Protein AF-A0A538SDV7-F1 (afdb_monomer)

Sequence (245 aa):
MSHDEERDGRAYDHRLMRRLLGCLRPYRGQVAAAVVVVILDALVGLAGPYLTKQAIDHGIRHRDLRFLNQMAAVYVSVLLVGFGLGYLHYQIMQRVGQRVMLDLRLRLFTRLQRLPLEYFDRNPVGRVMTRLTNDVDVLNELFTSGVVAVFGDVFALAGIVIAMAKLNFELLAVAFSVLPLILIVTLTFRSRVRRSFRDVRTRLARLNAFLNENLGGMSTVQLLNREAKSHEEFRRINAGHRDAN

Solvent-accessible surface area (backbone atoms only — not comparable to full-atom values): 13173 Å² total; per-residue (Å²): 134,77,86,72,80,80,70,77,82,65,97,69,57,67,69,59,50,53,53,55,56,52,64,45,56,90,46,45,68,58,53,51,50,32,53,52,33,39,49,53,28,36,56,46,57,56,45,51,64,54,50,52,49,49,34,45,67,52,12,60,70,68,66,35,65,68,57,34,53,52,46,49,54,52,49,53,51,45,52,53,50,30,51,51,30,50,51,50,28,50,54,47,31,52,53,50,23,54,51,46,39,51,54,50,43,50,56,50,50,60,48,58,75,69,51,60,71,70,58,54,78,77,38,57,67,67,61,56,51,47,49,59,46,56,55,42,48,54,50,26,48,40,54,44,64,40,60,54,43,54,53,38,52,53,52,33,51,51,49,50,52,53,52,40,44,73,73,40,50,67,61,41,52,59,60,53,64,51,49,62,57,53,48,52,52,49,57,57,48,50,56,53,51,57,50,46,54,49,50,31,50,53,33,47,50,51,46,52,49,51,49,53,53,48,65,76,38,40,66,60,36,56,77,66,69,34,56,71,59,52,51,52,51,48,51,55,45,49,50,52,31,58,79,52,104

Organism: Eiseniibacteriota bacterium (NCBI:txid2212470)

Nearest PDB structures (foldseek):
  5mkk-assembly1_A  TM=9.240E-01  e=4.689E-11  Thermus thermophilus HB27
  6quz-assembly1_B  TM=6.499E-01  e=7.999E-10  Thermotoga maritima MSB8
  4q4j-assembly1_A  TM=8.971E-01  e=8.335E-08  Thermotoga maritima MSB8
  4q4a-assembly1_A  TM=8.982E-01  e=1.294E-07  Thermotoga maritima MSB8
  7zo8-assembly1_A  TM=8.124E-01  e=3.781E-06  Brucella abortus 2308

Structure (mmCIF, N/CA/C/O backbone):
data_AF-A0A538SDV7-F1
#
_entry.id   AF-A0A538SDV7-F1
#
loop_
_atom_site.group_PDB
_atom_site.id
_atom_site.type_symbol
_atom_site.label_atom_id
_atom_site.label_alt_id
_atom_site.label_comp_id
_atom_site.label_asym_id
_atom_site.label_entity_id
_atom_site.label_seq_id
_atom_site.pdbx_PDB_ins_code
_atom_site.Cartn_x
_atom_site.Cartn_y
_atom_site.Cartn_z
_atom_site.occupancy
_atom_site.B_iso_or_equiv
_atom_site.auth_seq_id
_atom_site.auth_comp_id
_atom_site.auth_asym_id
_atom_site.auth_atom_id
_atom_site.pdbx_PDB_model_num
ATOM 1 N N . MET A 1 1 ? -20.601 3.429 25.716 1.00 37.56 1 MET A N 1
ATOM 2 C CA . MET A 1 1 ? -19.824 4.009 24.597 1.00 37.56 1 MET A CA 1
ATOM 3 C C . MET A 1 1 ? -19.688 5.494 24.866 1.00 37.56 1 MET A C 1
ATOM 5 O O . MET A 1 1 ? -20.698 6.179 24.906 1.00 37.56 1 MET A O 1
ATOM 9 N N . SER A 1 2 ? -18.486 5.961 25.194 1.00 32.91 2 SER A N 1
ATOM 10 C CA . SER A 1 2 ? -18.219 7.373 25.485 1.00 32.91 2 SER A CA 1
ATOM 11 C C . SER A 1 2 ? -18.379 8.216 24.218 1.00 32.91 2 SER A C 1
ATOM 13 O O . SER A 1 2 ? -17.817 7.865 23.184 1.00 32.91 2 SER A O 1
ATOM 15 N N . HIS A 1 3 ? -19.100 9.331 24.333 1.00 34.50 3 HIS A N 1
ATOM 16 C CA . HIS A 1 3 ? -19.399 10.342 23.305 1.00 34.50 3 HIS A CA 1
ATOM 17 C C . HIS A 1 3 ? -18.184 10.991 22.593 1.00 34.50 3 HIS A C 1
ATOM 19 O O . HIS A 1 3 ? -18.363 11.927 21.818 1.00 34.50 3 HIS A O 1
ATOM 25 N N . ASP A 1 4 ? -16.960 10.505 22.808 1.00 37.34 4 ASP A N 1
ATOM 26 C CA . ASP A 1 4 ? -15.736 11.077 22.233 1.00 37.34 4 ASP A CA 1
ATOM 27 C C . ASP A 1 4 ? -15.405 10.564 20.819 1.00 37.34 4 ASP A C 1
ATOM 29 O O . ASP A 1 4 ? -14.655 11.219 20.100 1.00 37.34 4 ASP A O 1
ATOM 33 N N . GLU A 1 5 ? -15.972 9.440 20.365 1.00 44.56 5 GLU A N 1
ATOM 34 C CA . GLU A 1 5 ? -15.654 8.893 19.029 1.00 44.56 5 GLU A CA 1
ATOM 35 C C . GLU A 1 5 ? -16.373 9.610 17.870 1.00 44.56 5 GLU A C 1
ATOM 37 O O . GLU A 1 5 ? -15.972 9.472 16.715 1.00 44.56 5 GLU A O 1
ATOM 42 N N . GLU A 1 6 ? -17.405 10.414 18.144 1.00 40.53 6 GLU A N 1
ATOM 43 C CA . GLU A 1 6 ? -18.188 11.093 17.097 1.00 40.53 6 GLU A CA 1
ATOM 44 C C . GLU A 1 6 ? -17.618 12.457 16.670 1.00 40.53 6 GLU A C 1
ATOM 46 O O . GLU A 1 6 ? -18.103 13.041 15.699 1.00 40.53 6 GLU A O 1
ATOM 51 N N . ARG A 1 7 ? -16.578 12.981 17.342 1.00 37.12 7 ARG A N 1
ATOM 52 C CA . ARG A 1 7 ? -16.110 14.363 17.122 1.00 37.12 7 ARG A CA 1
ATOM 53 C C . ARG A 1 7 ? -14.921 14.568 16.184 1.00 37.12 7 ARG A C 1
ATOM 55 O O . ARG A 1 7 ? -14.725 15.709 15.772 1.00 37.12 7 ARG A O 1
ATOM 62 N N . ASP A 1 8 ? -14.190 13.541 15.753 1.00 42.56 8 ASP A N 1
ATOM 63 C CA . ASP A 1 8 ? -13.009 13.756 14.894 1.00 42.56 8 ASP A CA 1
ATOM 64 C C . ASP A 1 8 ? -13.292 13.530 13.400 1.00 42.56 8 ASP A C 1
ATOM 66 O O . ASP A 1 8 ? -12.829 12.605 12.738 1.00 42.56 8 ASP A O 1
ATOM 70 N N . GLY A 1 9 ? -14.103 14.433 12.846 1.00 44.12 9 GLY A N 1
ATOM 71 C CA . GLY A 1 9 ? -14.431 14.518 11.421 1.00 44.12 9 GLY A CA 1
ATOM 72 C C . GLY A 1 9 ? -13.362 15.185 10.545 1.00 44.12 9 GLY A C 1
ATOM 73 O O . GLY A 1 9 ? -13.681 15.607 9.433 1.00 44.12 9 GLY A O 1
ATOM 74 N N . ARG A 1 10 ? -12.105 15.324 10.992 1.00 44.62 10 ARG A N 1
ATOM 75 C CA . ARG A 1 10 ? -11.018 15.782 10.110 1.00 44.62 10 ARG A CA 1
ATOM 76 C C . ARG A 1 10 ? -10.345 14.579 9.463 1.00 44.62 10 ARG A C 1
ATOM 78 O O . ARG A 1 10 ? -9.545 13.891 10.077 1.00 44.62 10 ARG A O 1
ATOM 85 N N . ALA A 1 11 ? -10.641 14.370 8.181 1.00 54.19 11 ALA A N 1
ATOM 86 C CA . ALA A 1 11 ? -10.122 13.270 7.361 1.00 54.19 11 ALA A CA 1
ATOM 87 C C . ALA A 1 11 ? -8.580 13.217 7.225 1.00 54.19 11 ALA A C 1
ATOM 89 O O . ALA A 1 11 ? -8.065 12.274 6.631 1.00 54.19 11 ALA A O 1
ATOM 90 N N . TYR A 1 12 ? -7.852 14.209 7.748 1.00 64.56 12 TYR A N 1
ATOM 91 C CA . TYR A 1 12 ? -6.395 14.256 7.840 1.00 64.56 12 TYR A CA 1
ATOM 92 C C . TYR A 1 12 ? -5.990 15.418 8.763 1.00 64.56 12 TYR A C 1
ATOM 94 O O . TYR A 1 12 ? -6.261 16.578 8.442 1.00 64.56 12 TYR A O 1
ATOM 102 N N . ASP A 1 13 ? -5.339 15.143 9.896 1.00 81.06 13 ASP A N 1
ATOM 103 C CA . ASP A 1 13 ? -4.700 16.189 10.703 1.00 81.06 13 ASP A CA 1
ATOM 104 C C . ASP A 1 13 ? -3.197 16.227 10.410 1.00 8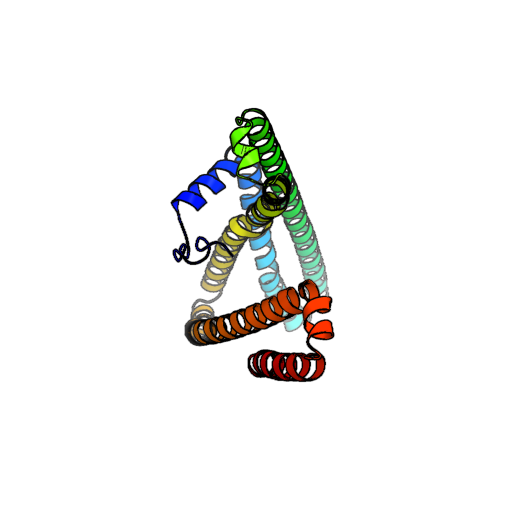1.06 13 ASP A C 1
ATOM 106 O O . ASP A 1 13 ? -2.402 15.410 10.888 1.00 81.06 13 ASP A O 1
ATOM 110 N N . HIS A 1 14 ? -2.794 17.224 9.624 1.00 77.94 14 HIS A N 1
ATOM 111 C CA . HIS A 1 14 ? -1.403 17.425 9.233 1.00 77.94 14 HIS A CA 1
ATOM 112 C C . HIS A 1 14 ? -0.476 17.638 10.450 1.00 77.94 14 HIS A C 1
ATOM 114 O O . HIS A 1 14 ? 0.719 17.332 10.379 1.00 77.94 14 HIS A O 1
ATOM 120 N N . ARG A 1 15 ? -0.985 18.141 11.586 1.00 82.62 15 ARG A N 1
ATOM 121 C CA . ARG A 1 15 ? -0.180 18.320 12.807 1.00 82.62 15 ARG A CA 1
ATOM 122 C C . ARG A 1 15 ? 0.169 16.975 13.435 1.00 82.62 15 ARG A C 1
ATOM 124 O O . ARG A 1 15 ? 1.332 16.757 13.784 1.00 82.62 15 ARG A O 1
ATOM 131 N N . LEU A 1 16 ? -0.809 16.073 13.526 1.00 81.06 16 LEU A N 1
ATOM 132 C CA . LEU A 1 16 ? -0.602 14.700 13.989 1.00 81.06 16 LEU A CA 1
ATOM 133 C C . LEU A 1 16 ? 0.334 13.951 13.040 1.00 81.06 16 LEU A C 1
ATOM 135 O O . LEU A 1 16 ? 1.315 13.372 13.501 1.00 81.06 16 LEU A O 1
ATOM 139 N N . MET A 1 17 ? 0.126 14.070 11.725 1.00 81.94 17 MET A N 1
ATOM 140 C CA . MET A 1 17 ? 1.001 13.437 10.735 1.00 81.94 17 MET A CA 1
ATOM 141 C C . MET A 1 17 ? 2.451 13.925 10.851 1.00 81.94 17 MET A C 1
ATOM 143 O O . MET A 1 17 ? 3.381 13.123 10.880 1.00 81.94 17 MET A O 1
ATOM 147 N N . ARG A 1 18 ? 2.671 15.236 11.021 1.00 83.94 18 ARG A N 1
ATOM 148 C CA . ARG A 1 18 ? 4.017 15.792 11.236 1.00 83.94 18 ARG A CA 1
ATOM 149 C C . ARG A 1 18 ? 4.663 15.260 12.517 1.00 83.94 18 ARG A C 1
ATOM 151 O O . ARG A 1 18 ? 5.870 15.027 12.538 1.00 83.94 18 ARG A O 1
ATOM 158 N N . ARG A 1 19 ? 3.883 15.063 13.584 1.00 82.94 19 ARG A N 1
ATOM 159 C CA . ARG A 1 19 ? 4.376 14.497 14.847 1.00 82.94 19 ARG A CA 1
ATOM 160 C C . ARG A 1 19 ? 4.753 13.022 14.697 1.00 82.94 19 ARG A C 1
ATOM 162 O O . ARG A 1 19 ? 5.806 12.635 15.194 1.00 82.94 19 ARG A O 1
ATOM 169 N N . LEU A 1 20 ? 3.948 12.245 13.971 1.00 82.00 20 LEU A N 1
ATOM 170 C CA . LEU A 1 20 ? 4.220 10.841 13.649 1.00 82.00 20 LEU A CA 1
ATOM 171 C C . LEU A 1 20 ? 5.462 10.694 12.766 1.00 82.00 20 LEU A C 1
ATOM 173 O O . LEU A 1 20 ? 6.360 9.927 13.094 1.00 82.00 20 LEU A O 1
ATOM 177 N N . LEU A 1 21 ? 5.589 11.506 11.715 1.00 82.06 21 LEU A N 1
ATOM 178 C CA . LEU A 1 21 ? 6.808 11.582 10.901 1.00 82.06 21 LEU A CA 1
ATOM 179 C C . LEU A 1 21 ? 8.032 11.997 11.734 1.00 82.06 21 LEU A C 1
ATOM 181 O O . LEU A 1 21 ? 9.151 11.560 11.472 1.00 82.06 21 LEU A O 1
ATOM 185 N N . GLY A 1 22 ? 7.827 12.788 12.790 1.00 83.81 22 GLY A N 1
ATOM 186 C CA . GLY A 1 22 ? 8.855 13.106 13.779 1.00 83.81 22 GLY A CA 1
ATOM 187 C C . GLY A 1 22 ? 9.424 11.878 14.501 1.00 83.81 22 GLY A C 1
ATOM 188 O O . GLY A 1 22 ? 10.604 11.889 14.850 1.00 83.81 22 GLY A O 1
ATOM 189 N N . CYS A 1 23 ? 8.647 10.803 14.672 1.00 83.12 23 CYS A N 1
ATOM 190 C CA . CYS A 1 23 ? 9.121 9.544 15.257 1.00 83.12 23 CYS A CA 1
ATOM 191 C C . CYS A 1 23 ? 10.114 8.803 14.351 1.00 83.12 23 CYS A C 1
ATOM 193 O O . CYS A 1 23 ? 10.958 8.072 14.861 1.00 83.12 23 CYS A O 1
ATOM 195 N N . LEU A 1 24 ? 10.078 9.042 13.036 1.00 85.69 24 LEU A N 1
ATOM 196 C CA . LEU A 1 24 ? 11.040 8.486 12.078 1.00 85.69 24 LEU A CA 1
ATOM 197 C C . LEU A 1 24 ? 12.360 9.266 12.027 1.00 85.69 24 LEU A C 1
ATOM 199 O O . LEU A 1 24 ? 13.344 8.773 11.478 1.00 85.69 24 LEU A O 1
ATOM 203 N N . ARG A 1 25 ? 12.422 10.468 12.614 1.00 87.94 25 ARG A N 1
ATOM 204 C CA . ARG A 1 25 ? 13.608 11.341 12.576 1.00 87.94 25 ARG A CA 1
ATOM 205 C C . ARG A 1 25 ? 14.913 10.657 13.030 1.00 87.94 25 ARG A C 1
ATOM 207 O O . ARG A 1 25 ? 15.923 10.889 12.361 1.00 87.94 25 ARG A O 1
ATOM 214 N N . PRO A 1 26 ? 14.941 9.817 14.088 1.00 90.50 26 PRO A N 1
ATOM 215 C CA . PRO A 1 26 ? 16.145 9.076 14.478 1.00 90.50 26 PRO A CA 1
ATOM 216 C C . PRO A 1 26 ? 16.622 8.083 13.406 1.00 90.50 26 PRO A C 1
ATOM 218 O O . PRO A 1 26 ? 17.816 7.826 13.294 1.00 90.50 26 PRO A O 1
ATOM 221 N N . TYR A 1 27 ? 15.708 7.578 12.572 1.00 90.94 27 TYR A N 1
ATOM 222 C CA . TYR A 1 27 ? 15.963 6.564 11.543 1.00 90.94 27 TYR A CA 1
ATOM 223 C C . TYR A 1 27 ? 16.013 7.141 10.121 1.00 90.94 27 TYR A C 1
ATOM 225 O O . TYR A 1 27 ? 15.974 6.391 9.147 1.00 90.94 27 TYR A O 1
ATOM 233 N N . ARG A 1 28 ? 16.152 8.467 9.976 1.00 89.81 28 ARG A N 1
ATOM 234 C CA . ARG A 1 28 ? 16.141 9.174 8.680 1.00 89.81 28 ARG A CA 1
ATOM 235 C C . ARG A 1 28 ? 17.089 8.591 7.628 1.00 89.81 28 ARG A C 1
ATOM 237 O O . ARG A 1 28 ? 16.746 8.593 6.456 1.00 89.81 28 ARG A O 1
ATOM 244 N N . GLY A 1 29 ? 18.253 8.073 8.033 1.00 92.81 29 GLY A N 1
ATOM 245 C CA . GLY A 1 29 ? 19.208 7.453 7.107 1.00 92.81 29 GLY A CA 1
ATOM 246 C C . GLY A 1 29 ? 18.699 6.131 6.529 1.00 92.81 29 GLY A C 1
ATOM 247 O O . GLY A 1 29 ? 18.834 5.888 5.337 1.00 92.81 29 GLY A O 1
ATOM 248 N N . GLN A 1 30 ? 18.048 5.307 7.354 1.00 92.06 30 GLN A N 1
ATOM 249 C CA . GLN A 1 30 ? 17.452 4.044 6.915 1.00 92.06 30 GLN A CA 1
ATOM 250 C C . GLN A 1 30 ? 16.214 4.288 6.053 1.00 92.06 30 GLN A C 1
ATOM 252 O O . GLN A 1 30 ? 16.046 3.634 5.032 1.00 92.06 30 GLN A O 1
ATOM 257 N N . VAL A 1 31 ? 15.394 5.277 6.416 1.00 89.44 31 VAL A N 1
ATOM 258 C CA . VAL A 1 31 ? 14.245 5.697 5.602 1.00 89.44 31 VAL A CA 1
ATOM 259 C C . VAL A 1 31 ? 14.709 6.246 4.250 1.00 89.44 31 VAL A C 1
ATOM 261 O O . VAL A 1 31 ? 14.172 5.851 3.223 1.00 89.44 31 VAL A O 1
ATOM 264 N N . ALA A 1 32 ? 15.742 7.093 4.218 1.00 89.75 32 ALA A N 1
ATOM 265 C CA . ALA A 1 32 ? 16.310 7.587 2.964 1.00 89.75 32 ALA A CA 1
ATOM 266 C C . ALA A 1 32 ? 16.859 6.444 2.095 1.00 89.75 32 ALA A C 1
ATOM 268 O O . ALA A 1 32 ? 16.587 6.409 0.899 1.00 89.75 32 ALA A O 1
ATOM 269 N N . ALA A 1 33 ? 17.560 5.473 2.693 1.00 92.62 33 ALA A N 1
ATOM 270 C CA . ALA A 1 33 ? 18.008 4.278 1.983 1.00 92.62 33 ALA A CA 1
ATOM 271 C C . ALA A 1 33 ? 16.825 3.473 1.417 1.00 92.62 33 ALA A C 1
ATOM 273 O O . ALA A 1 33 ? 16.858 3.099 0.251 1.00 92.62 33 ALA A O 1
ATOM 274 N N . ALA A 1 34 ? 15.755 3.263 2.192 1.00 90.38 34 ALA A N 1
ATOM 275 C CA . ALA A 1 34 ? 14.553 2.572 1.721 1.00 90.38 34 ALA A CA 1
ATOM 276 C C . ALA A 1 34 ? 13.883 3.291 0.539 1.00 90.38 34 ALA A C 1
ATOM 278 O O . ALA A 1 34 ? 13.443 2.624 -0.397 1.00 90.38 34 ALA A O 1
ATOM 279 N N . VAL A 1 35 ? 13.842 4.630 0.562 1.00 87.56 35 VAL A N 1
ATOM 280 C CA . VAL A 1 35 ? 13.322 5.459 -0.538 1.00 87.56 35 VAL A CA 1
ATOM 281 C C . VAL A 1 35 ? 14.186 5.320 -1.794 1.00 87.56 35 VAL A C 1
ATOM 283 O O . VAL A 1 35 ? 13.661 5.172 -2.891 1.00 87.56 35 VAL A O 1
ATOM 286 N N . VAL A 1 36 ? 15.512 5.317 -1.661 1.00 90.81 36 VAL A N 1
ATOM 287 C CA . VAL A 1 36 ? 16.398 5.089 -2.813 1.00 90.81 36 VAL A CA 1
ATOM 288 C C . VAL A 1 36 ? 16.195 3.685 -3.382 1.00 90.81 36 VAL A C 1
ATOM 290 O O . VAL A 1 36 ? 16.058 3.537 -4.593 1.00 90.81 36 VAL A O 1
ATOM 293 N N . VAL A 1 37 ? 16.119 2.663 -2.524 1.00 92.88 37 VAL A N 1
ATOM 294 C CA . VAL A 1 37 ? 15.914 1.274 -2.958 1.00 92.88 37 VAL A CA 1
ATOM 295 C C . VAL A 1 37 ? 14.575 1.108 -3.679 1.00 92.88 37 VAL A C 1
ATOM 297 O O . VAL A 1 37 ? 14.562 0.477 -4.727 1.00 92.88 37 VAL A O 1
ATOM 300 N N . VAL A 1 38 ? 13.476 1.701 -3.192 1.00 89.19 38 VAL A N 1
ATOM 301 C CA . VAL A 1 38 ? 12.169 1.580 -3.872 1.00 89.19 38 VAL A CA 1
ATOM 302 C C . VAL A 1 38 ? 12.137 2.322 -5.209 1.00 89.19 38 VAL A C 1
ATOM 304 O O . VAL A 1 38 ? 11.517 1.853 -6.155 1.00 89.19 38 VAL A O 1
ATOM 307 N N . ILE A 1 39 ? 12.844 3.451 -5.331 1.00 87.88 39 ILE A N 1
ATOM 308 C CA . ILE A 1 39 ? 12.981 4.148 -6.617 1.00 87.88 39 ILE A CA 1
ATOM 309 C C . ILE A 1 39 ? 13.767 3.281 -7.606 1.00 87.88 39 ILE A C 1
ATOM 311 O O . ILE A 1 39 ? 13.363 3.153 -8.759 1.00 87.88 39 ILE A O 1
ATOM 315 N N . LEU A 1 40 ? 14.871 2.668 -7.169 1.00 91.81 40 LEU A N 1
ATOM 316 C CA . LEU A 1 40 ? 15.640 1.745 -8.006 1.00 91.81 40 LEU A CA 1
ATOM 317 C C . LEU A 1 40 ? 14.806 0.525 -8.407 1.00 91.81 40 LEU A C 1
ATOM 319 O O . LEU A 1 40 ? 14.825 0.146 -9.573 1.00 91.81 40 LEU A O 1
ATOM 323 N N . ASP A 1 41 ? 14.049 -0.046 -7.473 1.00 91.44 41 ASP A N 1
ATOM 324 C CA . ASP A 1 41 ? 13.148 -1.171 -7.729 1.00 91.44 41 ASP A CA 1
ATOM 325 C C . ASP A 1 41 ? 12.088 -0.810 -8.778 1.00 91.44 41 ASP A C 1
ATOM 327 O O . ASP A 1 41 ? 11.920 -1.517 -9.771 1.00 91.44 41 ASP A O 1
ATOM 331 N N . ALA A 1 42 ? 11.463 0.363 -8.646 1.00 87.88 42 ALA A N 1
ATOM 332 C CA . ALA A 1 42 ? 10.512 0.870 -9.628 1.00 87.88 42 ALA A CA 1
ATOM 333 C C . ALA A 1 42 ? 11.146 1.051 -11.019 1.00 87.88 42 ALA A C 1
ATOM 335 O O . ALA A 1 42 ? 10.543 0.680 -12.026 1.00 87.88 42 ALA A O 1
ATOM 336 N N . LEU A 1 43 ? 12.373 1.582 -11.095 1.00 88.31 43 LEU A N 1
ATOM 337 C CA . LEU A 1 43 ? 13.108 1.719 -12.358 1.00 88.31 43 LEU A CA 1
ATOM 338 C C . LEU A 1 43 ? 13.441 0.358 -12.988 1.00 88.31 43 LEU A C 1
ATOM 340 O O . LEU A 1 43 ? 13.347 0.208 -14.206 1.00 88.31 43 LEU A O 1
ATOM 344 N N . VAL A 1 44 ? 13.791 -0.643 -12.179 1.00 92.44 44 VAL A N 1
ATOM 345 C CA . VAL A 1 44 ? 14.001 -2.025 -12.636 1.00 92.44 44 VAL A CA 1
ATOM 346 C C . VAL A 1 44 ? 12.683 -2.632 -13.128 1.00 92.44 44 VAL A C 1
ATOM 348 O O . VAL A 1 44 ? 12.660 -3.267 -14.182 1.00 92.44 44 VAL A O 1
ATOM 351 N N . GLY A 1 45 ? 11.564 -2.357 -12.453 1.00 89.19 45 GLY A N 1
ATOM 352 C CA . GLY A 1 45 ? 10.224 -2.757 -12.890 1.00 89.19 45 GLY A CA 1
ATOM 353 C C . GLY A 1 45 ? 9.839 -2.202 -14.268 1.00 89.19 45 GLY A C 1
ATOM 354 O O . GLY A 1 45 ? 9.195 -2.895 -15.058 1.00 89.19 45 GLY A O 1
ATOM 355 N N . LEU A 1 46 ? 10.302 -0.994 -14.613 1.00 88.19 46 LEU A N 1
ATOM 356 C CA . LEU A 1 46 ? 10.109 -0.397 -15.944 1.00 88.19 46 LEU A CA 1
ATOM 357 C C . LEU A 1 46 ? 10.902 -1.097 -17.051 1.00 88.19 46 LEU A C 1
ATOM 359 O O . LEU A 1 46 ? 10.496 -1.046 -18.216 1.00 88.19 46 LEU A O 1
ATOM 363 N N . ALA A 1 47 ? 12.014 -1.756 -16.717 1.00 90.62 47 ALA A N 1
ATOM 364 C CA . ALA A 1 47 ? 12.790 -2.500 -17.700 1.00 90.62 47 ALA A CA 1
ATOM 365 C C . ALA A 1 47 ? 11.985 -3.676 -18.268 1.00 90.62 47 ALA A C 1
ATOM 367 O O . ALA A 1 47 ? 12.155 -4.016 -19.434 1.00 90.62 47 ALA A O 1
ATOM 368 N N . GLY A 1 48 ? 11.062 -4.256 -17.492 1.00 89.25 48 GLY A N 1
ATOM 369 C CA . GLY A 1 48 ? 10.279 -5.416 -17.908 1.00 89.25 48 GLY A CA 1
ATOM 370 C C . GLY A 1 48 ? 9.498 -5.199 -19.215 1.00 89.25 48 GLY A C 1
ATOM 371 O O . GLY A 1 48 ? 9.789 -5.872 -20.203 1.00 89.25 48 GLY A O 1
ATOM 372 N N . PRO A 1 49 ? 8.551 -4.242 -19.275 1.00 89.06 49 PRO A N 1
ATOM 373 C CA . PRO A 1 49 ? 7.816 -3.926 -20.502 1.00 89.06 49 PRO A CA 1
ATOM 374 C C . PRO A 1 49 ? 8.718 -3.539 -21.682 1.00 89.06 49 PRO A C 1
ATOM 376 O O . PRO A 1 49 ? 8.432 -3.902 -22.823 1.00 89.06 49 PRO A O 1
ATOM 379 N N . TYR A 1 50 ? 9.822 -2.830 -21.421 1.00 89.88 50 TYR A N 1
ATOM 380 C CA . TYR A 1 50 ? 10.774 -2.432 -22.459 1.00 89.88 50 TYR A CA 1
ATOM 381 C C . TYR A 1 50 ? 11.526 -3.633 -23.057 1.00 89.88 50 TYR A C 1
ATOM 383 O O . TYR A 1 50 ? 11.628 -3.749 -24.278 1.00 89.88 50 TYR A O 1
ATOM 391 N N . LEU A 1 51 ? 11.999 -4.560 -22.219 1.00 92.44 51 LEU A N 1
ATOM 392 C CA . LEU A 1 51 ? 12.643 -5.798 -22.665 1.00 92.44 51 LEU A CA 1
ATOM 393 C C . LEU A 1 51 ? 11.658 -6.688 -23.427 1.00 92.44 51 LEU A C 1
ATOM 395 O O . LEU A 1 51 ? 12.014 -7.236 -24.468 1.00 92.44 51 LEU A O 1
ATOM 399 N N . THR A 1 52 ? 10.403 -6.771 -22.974 1.00 92.25 52 THR A N 1
ATOM 400 C CA . THR A 1 52 ? 9.342 -7.486 -23.697 1.00 92.25 52 THR A CA 1
ATOM 401 C C . THR A 1 52 ? 9.100 -6.878 -25.076 1.00 92.25 52 THR A C 1
ATOM 403 O O . THR A 1 52 ? 9.043 -7.610 -26.063 1.00 92.25 52 THR A O 1
ATOM 406 N N . LYS A 1 53 ? 9.029 -5.543 -25.182 1.00 91.19 53 LYS A N 1
ATOM 407 C CA . LYS A 1 53 ? 8.949 -4.853 -26.477 1.00 91.19 53 LYS A CA 1
ATOM 408 C C . LYS A 1 53 ? 10.121 -5.255 -27.377 1.00 91.19 53 LYS A C 1
ATOM 410 O O . LYS A 1 53 ? 9.910 -5.640 -28.522 1.00 91.19 53 LYS A O 1
ATOM 415 N N . GLN A 1 54 ? 11.349 -5.202 -26.864 1.00 92.56 54 GLN A N 1
ATOM 416 C CA . GLN A 1 54 ? 12.538 -5.521 -27.652 1.00 92.56 54 GLN A CA 1
ATOM 417 C C . GLN A 1 54 ? 12.571 -6.995 -28.092 1.00 92.56 54 GLN A C 1
ATOM 419 O O . GLN A 1 54 ? 12.938 -7.283 -29.233 1.00 92.56 54 GLN A O 1
ATOM 424 N N . ALA A 1 55 ? 12.131 -7.916 -27.229 1.00 93.44 55 ALA A N 1
ATOM 425 C CA . ALA A 1 55 ? 11.977 -9.334 -27.550 1.00 93.44 55 ALA A CA 1
ATOM 426 C C . ALA A 1 55 ? 10.982 -9.562 -28.701 1.00 93.44 55 ALA A C 1
ATOM 428 O O . ALA A 1 55 ? 11.252 -10.369 -29.591 1.00 93.44 55 ALA A O 1
ATOM 429 N N . ILE A 1 56 ? 9.862 -8.832 -28.717 1.00 93.25 56 ILE A N 1
ATOM 430 C CA . ILE A 1 56 ? 8.856 -8.912 -29.786 1.00 93.25 56 ILE A CA 1
ATOM 431 C C . ILE A 1 56 ? 9.400 -8.301 -31.086 1.00 93.25 56 ILE A C 1
ATOM 433 O O . ILE A 1 56 ? 9.423 -8.970 -32.122 1.00 93.25 56 ILE A O 1
ATOM 437 N N . ASP A 1 57 ? 9.873 -7.055 -31.023 1.00 92.19 57 ASP A N 1
ATOM 438 C CA . ASP A 1 57 ? 10.259 -6.264 -32.197 1.00 92.19 57 ASP A CA 1
ATOM 439 C C . ASP A 1 57 ? 11.474 -6.842 -32.930 1.00 92.19 57 ASP A C 1
ATOM 441 O O . ASP A 1 57 ? 11.531 -6.797 -34.160 1.00 92.19 57 ASP A O 1
ATOM 445 N N . HIS A 1 58 ? 12.447 -7.379 -32.190 1.00 90.25 58 HIS A N 1
ATOM 446 C CA . HIS A 1 58 ? 13.697 -7.882 -32.761 1.00 90.25 58 HIS A CA 1
ATOM 447 C C . HIS A 1 58 ? 13.756 -9.410 -32.763 1.00 90.25 58 HIS A C 1
ATOM 449 O O . HIS A 1 58 ? 14.090 -9.983 -33.793 1.00 90.25 58 HIS A O 1
ATOM 455 N N . GLY A 1 59 ? 13.364 -10.082 -31.677 1.00 89.25 59 GLY A N 1
ATOM 456 C CA . GLY A 1 59 ? 13.409 -11.546 -31.592 1.00 89.25 59 GLY A CA 1
ATOM 457 C C . GLY A 1 59 ? 12.313 -12.220 -32.415 1.00 89.25 59 GLY A C 1
ATOM 458 O O . GLY A 1 59 ? 12.598 -12.928 -33.379 1.00 89.25 59 GLY A O 1
ATOM 459 N N . ILE A 1 60 ? 11.045 -11.982 -32.064 1.00 90.38 60 ILE A N 1
ATOM 460 C CA . ILE A 1 60 ? 9.904 -12.673 -32.691 1.00 90.38 60 ILE A CA 1
ATOM 461 C C . ILE A 1 60 ? 9.743 -12.252 -34.153 1.00 90.38 60 ILE A C 1
ATOM 463 O O . ILE A 1 60 ? 9.621 -13.109 -35.030 1.00 90.38 60 ILE A O 1
ATOM 467 N N . ARG A 1 61 ? 9.782 -10.944 -34.438 1.00 91.19 61 ARG A N 1
ATOM 468 C CA . ARG A 1 61 ? 9.578 -10.421 -35.798 1.00 91.19 61 ARG A CA 1
ATOM 469 C C . ARG A 1 61 ? 10.615 -10.934 -36.802 1.00 91.19 61 ARG A C 1
ATOM 471 O O . ARG A 1 61 ? 10.247 -11.231 -37.934 1.00 91.19 61 ARG A O 1
ATOM 478 N N . HIS A 1 62 ? 11.878 -11.069 -36.390 1.00 90.69 62 HIS A N 1
ATOM 479 C CA . HIS A 1 62 ? 12.967 -11.555 -37.251 1.00 90.69 62 HIS A CA 1
ATOM 480 C C . HIS A 1 62 ? 13.231 -13.062 -37.095 1.00 90.69 62 HIS A C 1
ATOM 482 O O . HIS A 1 62 ? 14.124 -13.591 -37.749 1.00 90.69 62 HIS A O 1
ATOM 488 N N . ARG A 1 63 ? 12.442 -13.763 -36.263 1.00 90.25 63 ARG A N 1
ATOM 489 C CA . ARG A 1 63 ? 12.598 -15.191 -35.932 1.00 90.25 63 ARG A CA 1
ATOM 490 C C . ARG A 1 63 ? 13.997 -15.554 -35.401 1.00 90.25 63 ARG A C 1
ATOM 492 O O . ARG A 1 63 ? 14.465 -16.673 -35.603 1.00 90.25 63 ARG A O 1
ATOM 499 N N . ASP A 1 64 ? 14.653 -14.632 -34.696 1.00 93.31 64 ASP A N 1
ATOM 500 C CA . ASP A 1 64 ? 15.974 -14.854 -34.101 1.00 93.31 64 ASP A CA 1
ATOM 501 C C . ASP A 1 64 ? 15.845 -15.448 -32.688 1.00 93.31 64 ASP A C 1
ATOM 503 O O . ASP A 1 64 ? 15.673 -14.746 -31.685 1.00 93.31 64 ASP A O 1
ATOM 507 N N . LEU A 1 65 ? 15.944 -16.778 -32.610 1.00 91.62 65 LEU A N 1
ATOM 508 C CA . LEU A 1 65 ? 15.881 -17.528 -31.351 1.00 91.62 65 LEU A CA 1
ATOM 509 C C . LEU A 1 65 ? 17.073 -17.248 -30.427 1.00 91.62 65 LEU A C 1
ATOM 511 O O . LEU A 1 65 ? 16.942 -17.348 -29.205 1.00 91.62 65 LEU A O 1
ATOM 515 N N . ARG A 1 66 ? 18.239 -16.890 -30.980 1.00 93.31 66 ARG A N 1
ATOM 516 C CA . ARG A 1 66 ? 19.429 -16.597 -30.175 1.00 93.31 66 ARG A CA 1
ATOM 517 C C . ARG A 1 66 ? 19.255 -15.268 -29.455 1.00 93.31 66 ARG A C 1
ATOM 519 O O . ARG A 1 66 ? 19.508 -15.203 -28.251 1.00 93.31 66 ARG A O 1
ATOM 526 N N . PHE A 1 67 ? 18.777 -14.246 -30.163 1.00 92.88 67 PHE A N 1
ATOM 527 C CA . PHE A 1 67 ? 18.426 -12.961 -29.562 1.00 92.88 67 PHE A CA 1
ATOM 528 C C . PHE A 1 67 ? 17.319 -13.117 -28.513 1.00 92.88 67 PHE A C 1
ATOM 530 O O . PHE A 1 67 ? 17.409 -12.547 -27.426 1.00 92.88 67 PHE A O 1
ATOM 537 N N . LEU A 1 68 ? 16.307 -13.946 -28.795 1.00 93.50 68 LEU A N 1
ATOM 538 C CA . LEU A 1 68 ? 15.223 -14.212 -27.852 1.00 93.50 68 LEU A CA 1
ATOM 539 C C . LEU A 1 68 ? 15.727 -14.857 -26.551 1.00 93.50 68 LEU A C 1
ATOM 541 O O . LEU A 1 68 ? 15.365 -14.399 -25.469 1.00 93.50 68 LEU A O 1
ATOM 545 N N . ASN A 1 69 ? 16.614 -15.855 -26.636 1.00 94.12 69 ASN A N 1
ATOM 546 C CA . ASN A 1 69 ? 17.216 -16.484 -25.455 1.00 94.12 69 ASN A CA 1
ATOM 547 C C . ASN A 1 69 ? 18.096 -15.511 -24.654 1.00 94.12 69 ASN A C 1
ATOM 549 O O . ASN A 1 69 ? 18.067 -15.530 -23.424 1.00 94.12 69 ASN A O 1
ATOM 553 N N . GLN A 1 70 ? 18.853 -14.638 -25.328 1.00 94.19 70 GLN A N 1
ATOM 554 C CA . GLN A 1 70 ? 19.626 -13.588 -24.656 1.00 94.19 70 GLN A CA 1
ATOM 555 C C . GLN A 1 70 ? 18.709 -12.611 -23.917 1.00 94.19 70 GLN A C 1
ATOM 557 O O . GLN A 1 70 ? 18.952 -12.301 -22.752 1.00 94.19 70 GLN A O 1
ATOM 562 N N . MET A 1 71 ? 17.624 -12.174 -24.559 1.00 94.31 71 MET A N 1
ATOM 563 C CA . MET A 1 71 ? 16.657 -11.269 -23.945 1.00 94.31 71 MET A CA 1
ATOM 564 C C . MET A 1 71 ? 15.937 -11.925 -22.762 1.00 94.31 71 MET A C 1
ATOM 566 O O . MET A 1 71 ? 15.743 -11.282 -21.734 1.00 94.31 71 MET A O 1
ATOM 570 N N . ALA A 1 72 ? 15.613 -13.218 -22.860 1.00 94.38 72 ALA A N 1
ATOM 571 C CA . ALA A 1 72 ? 15.051 -13.988 -21.754 1.00 94.38 72 ALA A CA 1
ATOM 572 C C . ALA A 1 72 ? 16.019 -14.067 -20.560 1.00 94.38 72 ALA A C 1
ATOM 574 O O . ALA A 1 72 ? 15.607 -13.830 -19.427 1.00 94.38 72 ALA A O 1
ATOM 575 N N . ALA A 1 73 ? 17.311 -14.323 -20.794 1.00 95.75 73 ALA A N 1
ATOM 576 C CA . ALA A 1 73 ? 18.324 -14.325 -19.735 1.00 95.75 73 ALA A CA 1
ATOM 577 C C . ALA A 1 73 ? 18.487 -12.944 -19.070 1.00 95.75 73 ALA A C 1
ATOM 579 O O . ALA A 1 73 ? 18.574 -12.849 -17.841 1.00 95.75 73 ALA A O 1
ATOM 580 N N . VAL A 1 74 ? 18.477 -11.861 -19.857 1.00 96.19 74 VAL A N 1
ATOM 581 C CA . VAL A 1 74 ? 18.492 -10.484 -19.332 1.00 96.19 74 VAL A CA 1
ATOM 582 C C . VAL A 1 74 ? 17.232 -10.206 -18.512 1.00 96.19 74 VAL A C 1
ATOM 584 O O . VAL A 1 74 ? 17.327 -9.663 -17.415 1.00 96.19 74 VAL A O 1
ATOM 587 N N . TYR A 1 75 ? 16.062 -10.628 -18.992 1.00 95.44 75 TYR A N 1
ATOM 588 C CA . TYR A 1 75 ? 14.796 -10.461 -18.284 1.00 95.44 75 TYR A CA 1
ATOM 589 C C . TYR A 1 75 ? 14.787 -11.202 -16.941 1.00 95.44 75 TYR A C 1
ATOM 591 O O . TYR A 1 75 ? 14.445 -10.612 -15.920 1.00 95.44 75 TYR A O 1
ATOM 599 N N . VAL A 1 76 ? 15.253 -12.455 -16.903 1.00 96.75 76 VAL A N 1
ATOM 600 C CA . VAL A 1 76 ? 15.433 -13.206 -15.648 1.00 96.75 76 VAL A CA 1
ATOM 601 C C . VAL A 1 76 ? 16.388 -12.473 -14.704 1.00 96.75 76 VAL A C 1
ATOM 603 O O . VAL A 1 76 ? 16.108 -12.366 -13.513 1.00 96.75 76 VAL A O 1
ATOM 606 N N . SER A 1 77 ? 17.480 -11.909 -15.221 1.00 96.38 77 SER A N 1
ATOM 607 C CA . SER A 1 77 ? 18.425 -11.130 -14.409 1.00 96.38 77 SER A CA 1
ATOM 608 C C . SER A 1 77 ? 17.772 -9.877 -13.815 1.00 96.38 77 SER A C 1
ATOM 610 O O . SER A 1 77 ? 17.957 -9.592 -12.635 1.00 96.38 77 SER A O 1
ATOM 612 N N . VAL A 1 78 ? 16.952 -9.165 -14.595 1.00 96.38 78 VAL A N 1
ATOM 613 C CA . VAL A 1 78 ? 16.152 -8.020 -14.128 1.00 96.38 78 VAL A CA 1
ATOM 614 C C . VAL A 1 78 ? 15.171 -8.439 -13.035 1.00 96.38 78 VAL A C 1
ATOM 616 O O . VAL A 1 78 ? 15.082 -7.755 -12.018 1.00 96.38 78 VAL A O 1
ATOM 619 N N . LEU A 1 79 ? 14.491 -9.580 -13.187 1.00 95.94 79 LEU A N 1
ATOM 620 C CA . LEU A 1 79 ? 13.596 -10.114 -12.155 1.00 95.94 79 LEU A CA 1
ATOM 621 C C . LEU A 1 79 ? 14.343 -10.449 -10.858 1.00 95.94 79 LEU A C 1
ATOM 623 O O . LEU A 1 79 ? 13.850 -10.137 -9.778 1.00 95.94 79 LEU A O 1
ATOM 627 N N . LEU A 1 80 ? 15.534 -11.048 -10.948 1.00 97.69 80 LEU A N 1
ATOM 628 C CA . LEU A 1 80 ? 16.361 -11.353 -9.776 1.00 97.69 80 LEU A CA 1
ATOM 629 C C . LEU A 1 80 ? 16.845 -10.081 -9.069 1.00 97.69 80 LEU A C 1
ATOM 631 O O . LEU A 1 80 ? 16.825 -10.017 -7.839 1.00 97.69 80 LEU A O 1
ATOM 635 N N . VAL A 1 81 ? 17.243 -9.057 -9.830 1.00 97.50 81 VAL A N 1
ATOM 636 C CA . VAL A 1 81 ? 17.623 -7.749 -9.277 1.00 97.50 81 VAL A CA 1
ATOM 637 C C . VAL A 1 81 ? 16.427 -7.082 -8.601 1.00 97.50 81 VAL A C 1
ATOM 639 O O . VAL A 1 81 ? 16.564 -6.635 -7.464 1.00 97.50 81 VAL A O 1
ATOM 642 N N . GLY A 1 82 ? 15.258 -7.067 -9.248 1.00 96.31 82 GLY A N 1
ATOM 643 C CA . GLY A 1 82 ? 14.023 -6.533 -8.666 1.00 96.31 82 GLY A CA 1
ATOM 644 C C . GLY A 1 82 ? 13.639 -7.267 -7.382 1.00 96.31 82 GLY A C 1
ATOM 645 O O . GLY A 1 82 ? 13.423 -6.649 -6.347 1.00 96.31 82 GLY A O 1
ATOM 646 N N . PHE A 1 83 ? 13.689 -8.602 -7.379 1.00 96.81 83 PHE A N 1
ATOM 647 C CA . PHE A 1 83 ? 13.471 -9.388 -6.163 1.00 96.81 83 PHE A CA 1
ATOM 648 C C . PHE A 1 83 ? 14.444 -9.001 -5.038 1.00 96.81 83 PHE A C 1
ATOM 650 O O . PHE A 1 83 ? 14.027 -8.817 -3.895 1.00 96.81 83 PHE A O 1
ATOM 657 N N . GLY A 1 84 ? 15.734 -8.840 -5.350 1.00 98.12 84 GLY A N 1
ATOM 658 C CA . GLY A 1 84 ? 16.745 -8.420 -4.381 1.00 98.12 84 GLY A CA 1
ATOM 659 C C . GLY A 1 84 ? 16.491 -7.021 -3.810 1.00 98.12 84 GLY A C 1
ATOM 660 O O . GLY A 1 84 ? 16.598 -6.827 -2.597 1.00 98.12 84 GLY A O 1
ATOM 661 N N . LEU A 1 85 ? 16.121 -6.059 -4.660 1.00 95.88 85 LEU A N 1
ATOM 662 C CA . LEU A 1 85 ? 15.785 -4.692 -4.251 1.00 95.88 85 LEU A CA 1
ATOM 663 C C . LEU A 1 85 ? 14.505 -4.658 -3.410 1.00 95.88 85 LEU A C 1
ATOM 665 O O . LEU A 1 85 ? 14.517 -4.082 -2.322 1.00 95.88 85 LEU A O 1
ATOM 669 N N . GLY A 1 86 ? 13.443 -5.336 -3.847 1.00 93.69 86 GLY A N 1
ATOM 670 C CA . GLY A 1 86 ? 12.199 -5.474 -3.093 1.00 93.69 86 GLY A CA 1
ATOM 671 C C . GLY A 1 86 ? 12.413 -6.135 -1.728 1.00 93.69 86 GLY A C 1
ATOM 672 O O . GLY A 1 86 ? 11.939 -5.632 -0.706 1.00 93.69 86 GLY A O 1
ATOM 673 N N . TYR A 1 87 ? 13.208 -7.208 -1.669 1.00 96.25 87 TYR A N 1
ATOM 674 C CA . TYR A 1 87 ? 13.575 -7.857 -0.409 1.00 96.25 87 TYR A CA 1
ATOM 675 C C . TYR A 1 87 ? 14.377 -6.923 0.507 1.00 96.25 87 TYR A C 1
ATOM 677 O O . TYR A 1 87 ? 14.093 -6.830 1.704 1.00 96.25 87 TYR A O 1
ATOM 685 N N . LEU A 1 88 ? 15.357 -6.195 -0.038 1.00 96.06 88 LEU A N 1
ATOM 686 C CA . LEU A 1 88 ? 16.147 -5.227 0.721 1.00 96.06 88 LEU A CA 1
ATOM 687 C C . LEU A 1 88 ? 15.269 -4.093 1.266 1.00 96.06 88 LEU A C 1
ATOM 689 O O . LEU A 1 88 ? 15.387 -3.746 2.443 1.00 96.06 88 LEU A O 1
ATOM 693 N N . HIS A 1 89 ? 14.367 -3.550 0.446 1.00 92.94 89 HIS A N 1
ATOM 694 C CA . HIS A 1 89 ? 13.399 -2.537 0.858 1.00 92.94 89 HIS A CA 1
ATOM 695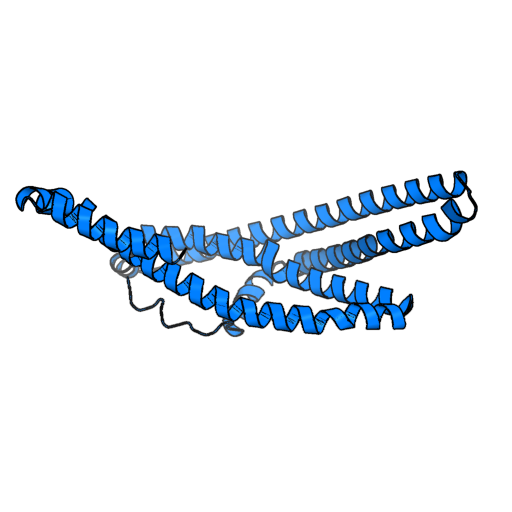 C C . HIS A 1 89 ? 12.533 -3.046 2.015 1.00 92.94 89 HIS A C 1
ATOM 697 O O . HIS A 1 89 ? 12.466 -2.398 3.064 1.00 92.94 89 HIS A O 1
ATOM 703 N N . TYR A 1 90 ? 11.953 -4.242 1.867 1.00 92.62 90 TYR A N 1
ATOM 704 C CA . TYR A 1 90 ? 11.146 -4.884 2.903 1.00 92.62 90 TYR A CA 1
ATOM 705 C C . TYR A 1 90 ? 11.929 -5.043 4.213 1.00 92.62 90 TYR A C 1
ATOM 707 O O . TYR A 1 90 ? 11.457 -4.643 5.276 1.00 92.62 90 TYR A O 1
ATOM 715 N N . GLN A 1 91 ? 13.164 -5.547 4.150 1.00 94.94 91 GLN A N 1
ATOM 716 C CA . GLN A 1 91 ? 14.016 -5.728 5.327 1.00 94.94 91 GLN A CA 1
ATOM 717 C C . GLN A 1 91 ? 14.368 -4.405 6.019 1.00 94.94 91 GLN A C 1
ATOM 719 O O . GLN A 1 91 ? 14.342 -4.330 7.251 1.00 94.94 91 GLN A O 1
ATOM 724 N N . ILE A 1 92 ? 14.693 -3.352 5.261 1.00 93.12 92 ILE A N 1
ATOM 725 C CA . ILE A 1 92 ? 14.974 -2.028 5.833 1.00 93.12 92 ILE A CA 1
ATOM 726 C C . ILE A 1 92 ? 13.725 -1.495 6.536 1.00 93.12 92 ILE A C 1
ATOM 728 O O . ILE A 1 92 ? 13.812 -1.092 7.698 1.00 93.12 92 ILE A O 1
ATOM 732 N N . MET A 1 93 ? 12.569 -1.537 5.871 1.00 91.25 93 MET A N 1
ATOM 733 C CA . MET A 1 93 ? 11.323 -1.012 6.424 1.00 91.25 93 MET A CA 1
ATOM 734 C C . MET A 1 93 ? 10.867 -1.779 7.659 1.00 91.25 93 MET A C 1
ATOM 736 O O . MET A 1 93 ? 10.538 -1.148 8.663 1.00 91.25 93 MET A O 1
ATOM 740 N N . GLN A 1 94 ? 10.949 -3.111 7.656 1.00 92.75 94 GLN A N 1
ATOM 741 C CA . GLN A 1 94 ? 10.635 -3.917 8.835 1.00 92.75 94 GLN A CA 1
ATOM 742 C C . GLN A 1 94 ? 11.554 -3.582 10.013 1.00 92.75 94 GLN A C 1
ATOM 744 O O . GLN A 1 94 ? 11.081 -3.349 11.125 1.00 92.75 94 GLN A O 1
ATOM 749 N N . ARG A 1 95 ? 12.868 -3.456 9.788 1.00 93.19 95 ARG A N 1
ATOM 750 C CA . ARG A 1 95 ? 13.806 -3.057 10.851 1.00 93.19 95 ARG A CA 1
ATOM 751 C C . ARG A 1 95 ? 13.503 -1.663 11.398 1.00 93.19 95 ARG A C 1
ATOM 753 O O . ARG A 1 95 ? 13.546 -1.481 12.614 1.00 93.19 95 ARG A O 1
ATOM 760 N N . VAL A 1 96 ? 13.205 -0.691 10.534 1.00 91.81 96 VAL A N 1
ATOM 761 C CA . VAL A 1 96 ? 12.824 0.669 10.951 1.00 91.81 96 VAL A CA 1
ATOM 762 C C . VAL A 1 96 ? 11.542 0.629 11.776 1.00 91.81 96 VAL A C 1
ATOM 764 O O . VAL A 1 96 ? 11.529 1.148 12.889 1.00 91.81 96 VAL A O 1
ATOM 767 N N . GLY A 1 97 ? 10.495 -0.032 11.280 1.00 91.19 97 GLY A N 1
ATOM 768 C CA . GLY A 1 97 ? 9.215 -0.144 11.973 1.00 91.19 97 GLY A CA 1
ATOM 769 C C . GLY A 1 97 ? 9.357 -0.762 13.359 1.00 91.19 97 GLY A C 1
ATOM 770 O O . GLY A 1 97 ? 8.875 -0.195 14.339 1.00 91.19 97 GLY A O 1
ATOM 771 N N . GLN A 1 98 ? 10.058 -1.895 13.466 1.00 92.44 98 GLN A N 1
ATOM 772 C CA . GLN A 1 98 ? 10.263 -2.583 14.745 1.00 92.44 98 GLN A CA 1
ATOM 773 C C . GLN A 1 98 ? 11.049 -1.723 15.744 1.00 92.44 98 GLN A C 1
ATOM 775 O O . GLN A 1 98 ? 10.707 -1.672 16.925 1.00 92.44 98 GLN A O 1
ATOM 780 N N . ARG A 1 99 ? 12.065 -0.982 15.283 1.00 93.25 99 ARG A N 1
ATOM 781 C CA . ARG A 1 99 ? 12.827 -0.059 16.139 1.00 93.25 99 ARG A CA 1
ATOM 782 C C . ARG A 1 99 ? 11.988 1.128 16.606 1.00 93.25 99 ARG A C 1
ATOM 784 O O . ARG A 1 99 ? 12.017 1.452 17.786 1.00 93.25 99 ARG A O 1
ATOM 791 N N . VAL A 1 100 ? 11.201 1.732 15.714 1.00 91.88 100 VAL A N 1
ATOM 792 C CA . VAL A 1 100 ? 10.271 2.820 16.062 1.00 91.88 100 VAL A CA 1
ATOM 793 C C . VAL A 1 100 ? 9.233 2.344 17.078 1.00 91.88 100 VAL A C 1
ATOM 795 O O . VAL A 1 100 ? 8.944 3.053 18.040 1.00 91.88 100 VAL A O 1
ATOM 798 N N . MET A 1 101 ? 8.700 1.137 16.887 1.00 92.38 101 MET A N 1
ATOM 799 C CA . MET A 1 101 ? 7.741 0.511 17.793 1.00 92.38 101 MET A CA 1
ATOM 800 C C . MET A 1 101 ? 8.350 0.277 19.180 1.00 92.38 101 MET A C 1
ATOM 802 O O . MET A 1 101 ? 7.741 0.643 20.185 1.00 92.38 101 MET A O 1
ATOM 806 N N . LEU A 1 102 ? 9.568 -0.274 19.243 1.00 93.44 102 LEU A N 1
ATOM 807 C CA . LEU A 1 102 ? 10.310 -0.461 20.491 1.00 93.44 102 LEU A CA 1
ATOM 808 C C . LEU A 1 102 ? 10.514 0.872 21.223 1.00 93.44 102 LEU A C 1
ATOM 810 O O . LEU A 1 102 ? 10.182 0.986 22.402 1.00 93.44 102 LEU A O 1
ATOM 814 N N . ASP A 1 103 ? 10.996 1.891 20.513 1.00 93.50 103 ASP A N 1
ATOM 815 C CA . ASP A 1 103 ? 11.198 3.238 21.047 1.00 93.50 103 ASP A CA 1
ATOM 816 C C . ASP A 1 103 ? 9.901 3.827 21.609 1.00 93.50 103 ASP A C 1
ATOM 818 O O . ASP A 1 103 ? 9.891 4.432 22.685 1.00 93.50 103 ASP A O 1
ATOM 822 N N . LEU A 1 104 ? 8.791 3.656 20.887 1.00 92.50 104 LEU A N 1
ATOM 823 C CA . LEU A 1 104 ? 7.495 4.163 21.310 1.00 92.50 104 LEU A CA 1
ATOM 824 C C . LEU A 1 104 ? 7.001 3.439 22.566 1.00 92.50 104 LEU A C 1
ATOM 826 O O . LEU A 1 104 ? 6.599 4.104 23.522 1.00 92.50 104 LEU A O 1
ATOM 830 N N . ARG A 1 105 ? 7.099 2.104 22.606 1.00 93.75 105 ARG A N 1
ATOM 831 C CA . ARG A 1 105 ? 6.722 1.298 23.777 1.00 93.75 105 ARG A CA 1
ATOM 832 C C . ARG A 1 105 ? 7.558 1.664 24.999 1.00 93.75 105 ARG A C 1
ATOM 834 O O . ARG A 1 105 ? 6.985 1.874 26.063 1.00 93.75 105 ARG A O 1
ATOM 841 N N . LEU A 1 106 ? 8.874 1.832 24.852 1.00 94.44 106 LEU A N 1
ATOM 842 C CA . LEU A 1 106 ? 9.751 2.244 25.953 1.00 94.44 106 LEU A CA 1
ATOM 843 C C . LEU A 1 106 ? 9.399 3.645 26.465 1.00 94.44 106 LEU A C 1
ATOM 845 O O . LEU A 1 106 ? 9.236 3.831 27.669 1.00 94.44 106 LEU A O 1
ATOM 849 N N . ARG A 1 107 ? 9.200 4.628 25.575 1.00 92.69 107 ARG A N 1
ATOM 850 C CA . ARG A 1 107 ? 8.816 5.996 25.976 1.00 92.69 107 ARG A CA 1
ATOM 851 C C . ARG A 1 107 ? 7.472 6.034 26.694 1.00 92.69 107 ARG A C 1
ATOM 853 O O . ARG A 1 107 ? 7.328 6.758 27.680 1.00 92.69 107 ARG A O 1
ATOM 860 N N . LEU A 1 108 ? 6.489 5.282 26.200 1.00 92.81 108 LEU A N 1
ATOM 861 C CA . LEU A 1 108 ? 5.178 5.182 26.833 1.00 92.81 108 LEU A CA 1
ATOM 862 C C . LEU A 1 108 ? 5.281 4.477 28.185 1.00 92.81 108 LEU A C 1
ATOM 864 O O . LEU A 1 108 ? 4.773 5.005 29.168 1.00 92.81 108 LEU A O 1
ATOM 868 N N . PHE A 1 109 ? 6.006 3.364 28.269 1.00 93.75 109 PHE A N 1
ATOM 869 C CA . PHE A 1 109 ? 6.215 2.625 29.510 1.00 93.75 109 PHE A CA 1
ATOM 870 C C . PHE A 1 109 ? 6.913 3.470 30.586 1.00 93.75 109 PHE A C 1
ATOM 872 O O . PHE A 1 109 ? 6.405 3.590 31.700 1.00 93.75 109 PHE A O 1
ATOM 879 N N . THR A 1 110 ? 8.011 4.155 30.248 1.00 95.38 110 THR A N 1
ATOM 880 C CA . THR A 1 110 ? 8.691 5.080 31.171 1.00 95.38 110 THR A CA 1
ATOM 881 C C . THR A 1 110 ? 7.772 6.213 31.619 1.00 95.38 110 THR A C 1
ATOM 883 O O . THR A 1 110 ? 7.847 6.657 32.763 1.00 95.38 110 THR A O 1
ATOM 886 N N . ARG A 1 111 ? 6.891 6.701 30.738 1.00 94.00 111 ARG A N 1
ATOM 887 C CA . ARG A 1 111 ? 5.927 7.738 31.108 1.00 94.00 111 ARG A CA 1
ATOM 888 C C . ARG A 1 111 ? 4.839 7.201 32.031 1.00 94.00 111 ARG A C 1
ATOM 890 O O . ARG A 1 111 ? 4.511 7.892 32.985 1.00 94.00 111 ARG A O 1
ATOM 897 N N . LEU A 1 112 ? 4.338 5.990 31.791 1.00 92.94 112 LEU A N 1
ATOM 898 C CA . LEU A 1 112 ? 3.353 5.332 32.652 1.00 92.94 112 LEU A CA 1
ATOM 899 C C . LEU A 1 112 ? 3.885 5.145 34.076 1.00 92.94 112 LEU A C 1
ATOM 901 O O . LEU A 1 112 ? 3.171 5.446 35.023 1.00 92.94 112 LEU A O 1
ATOM 905 N N . GLN A 1 113 ? 5.153 4.759 34.237 1.00 93.19 113 GLN A N 1
ATOM 906 C CA . GLN A 1 113 ? 5.779 4.618 35.560 1.00 93.19 113 GLN A CA 1
ATOM 907 C C . GLN A 1 113 ? 5.904 5.932 36.348 1.00 93.19 113 GLN A C 1
ATOM 909 O O . GLN A 1 113 ? 6.073 5.902 37.562 1.00 93.19 113 GLN A O 1
ATOM 914 N N . ARG A 1 114 ? 5.855 7.085 35.673 1.00 95.31 114 ARG A N 1
ATOM 915 C CA . ARG A 1 114 ? 5.964 8.415 36.297 1.00 95.31 114 ARG A CA 1
ATOM 916 C C . ARG A 1 114 ? 4.609 9.084 36.522 1.00 95.31 114 ARG A C 1
ATOM 918 O O . ARG A 1 114 ? 4.574 10.214 37.002 1.00 95.31 114 ARG A O 1
ATOM 925 N N . LEU A 1 115 ? 3.508 8.446 36.120 1.00 94.50 115 LEU A N 1
ATOM 926 C CA . LEU A 1 115 ? 2.172 8.992 36.333 1.00 94.50 115 LEU A CA 1
ATOM 927 C C . LEU A 1 115 ? 1.726 8.768 37.785 1.00 94.50 115 LEU A C 1
ATOM 929 O O . LEU A 1 115 ? 2.041 7.729 38.364 1.00 94.50 115 LEU A O 1
ATOM 933 N N . PRO A 1 116 ? 0.981 9.722 38.372 1.00 95.06 116 PRO A N 1
ATOM 934 C CA . PRO A 1 116 ? 0.414 9.551 39.703 1.00 95.06 116 PRO A CA 1
ATOM 935 C C . PRO A 1 116 ? -0.603 8.403 39.717 1.00 95.06 116 PRO A C 1
ATOM 937 O O . PRO A 1 116 ? -1.271 8.152 38.713 1.00 95.06 116 PRO A O 1
ATOM 940 N N . LEU A 1 117 ? -0.762 7.755 40.875 1.00 91.62 117 LEU A N 1
ATOM 941 C CA . LEU A 1 117 ? -1.741 6.679 41.096 1.00 91.62 117 LEU A CA 1
ATOM 942 C C . LEU A 1 117 ? -3.165 7.076 40.671 1.00 91.62 117 LEU A C 1
ATOM 944 O O . LEU A 1 117 ? -3.844 6.283 40.027 1.00 91.62 117 LEU A O 1
ATOM 948 N N . GLU A 1 118 ? -3.546 8.341 40.879 1.00 94.31 118 GLU A N 1
ATOM 949 C CA . GLU A 1 118 ? -4.840 8.900 40.459 1.00 94.31 118 GLU A CA 1
ATOM 950 C C . GLU A 1 118 ? -5.139 8.699 38.958 1.00 94.31 118 GLU A C 1
ATOM 952 O O . GLU A 1 118 ? -6.294 8.568 38.543 1.00 94.31 118 GLU A O 1
ATOM 957 N N . TYR A 1 119 ? -4.107 8.644 38.109 1.00 92.38 119 TYR A N 1
ATOM 958 C CA . TYR A 1 119 ? -4.293 8.351 36.690 1.00 92.38 119 TYR A CA 1
ATOM 959 C C . TYR A 1 119 ? -4.884 6.952 36.470 1.00 92.38 119 TYR A C 1
ATOM 961 O O . TYR A 1 119 ? -5.740 6.783 35.597 1.00 92.38 119 TYR A O 1
ATOM 969 N N . PHE A 1 120 ? -4.438 5.969 37.253 1.00 91.81 120 PHE A N 1
ATOM 970 C CA . PHE A 1 120 ? -4.850 4.570 37.152 1.00 91.81 120 PHE A CA 1
ATOM 971 C C . PHE A 1 120 ? -6.211 4.311 37.809 1.00 91.81 120 PHE A C 1
ATOM 973 O O . PHE A 1 120 ? -6.931 3.428 37.352 1.00 91.81 120 PHE A O 1
ATOM 980 N N . ASP A 1 121 ? -6.623 5.145 38.766 1.00 92.38 121 ASP A N 1
ATOM 981 C CA . ASP A 1 121 ? -7.985 5.114 39.318 1.00 92.38 121 ASP A CA 1
ATOM 982 C C . ASP A 1 121 ? -9.028 5.531 38.268 1.00 92.38 121 ASP A C 1
ATOM 984 O O . ASP A 1 121 ? -10.137 5.000 38.209 1.00 92.38 121 ASP A O 1
ATOM 988 N N . ARG A 1 122 ? -8.659 6.470 37.384 1.00 90.38 122 ARG A N 1
ATOM 989 C CA . ARG A 1 122 ? -9.531 6.986 36.312 1.00 90.38 122 ARG A CA 1
ATOM 990 C C . ARG A 1 122 ? -9.418 6.207 34.997 1.00 90.38 122 ARG A C 1
ATOM 992 O O . ARG A 1 122 ? -10.281 6.342 34.128 1.00 90.38 122 ARG A O 1
ATOM 999 N N . ASN A 1 123 ? -8.358 5.420 34.812 1.00 88.69 123 ASN A N 1
ATOM 1000 C CA . ASN A 1 123 ? -8.078 4.698 33.570 1.00 88.69 123 ASN A CA 1
ATOM 1001 C C . ASN A 1 123 ? -7.779 3.222 33.860 1.00 88.69 123 ASN A C 1
ATOM 1003 O O . ASN A 1 123 ? -6.681 2.913 34.322 1.00 88.69 123 ASN A O 1
ATOM 1007 N N . PRO A 1 124 ? -8.695 2.296 33.511 1.00 89.50 124 PRO A N 1
ATOM 1008 C CA . PRO A 1 124 ? -8.482 0.871 33.734 1.00 89.50 124 PRO A CA 1
ATOM 1009 C C . PRO A 1 124 ? -7.168 0.389 33.114 1.00 89.50 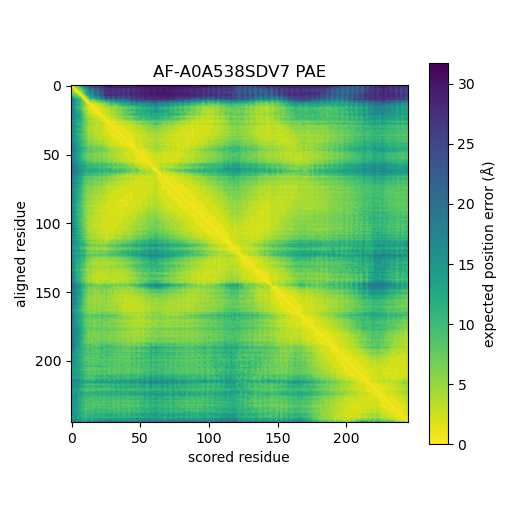124 PRO A C 1
ATOM 1011 O O . PRO A 1 124 ? -6.903 0.656 31.938 1.00 89.50 124 PRO A O 1
ATOM 1014 N N . VAL A 1 125 ? -6.382 -0.378 33.875 1.00 88.12 125 VAL A N 1
ATOM 1015 C CA . VAL A 1 125 ? -5.066 -0.890 33.444 1.00 88.12 125 VAL A CA 1
ATOM 1016 C C . VAL A 1 125 ? -5.161 -1.637 32.109 1.00 88.12 125 VAL A C 1
ATOM 1018 O O . VAL A 1 125 ? -4.313 -1.452 31.240 1.00 88.12 125 VAL A O 1
ATOM 1021 N N . GLY A 1 126 ? -6.242 -2.395 31.889 1.00 88.06 126 GLY A N 1
ATOM 1022 C CA . GLY A 1 126 ? -6.502 -3.070 30.614 1.00 88.06 126 GLY A CA 1
ATOM 1023 C C . GLY A 1 126 ? -6.556 -2.109 29.421 1.00 88.06 126 GLY A C 1
ATOM 1024 O O . GLY A 1 126 ? -5.904 -2.357 28.413 1.00 88.06 126 GLY A O 1
ATOM 1025 N N . ARG A 1 127 ? -7.232 -0.957 29.553 1.00 87.62 127 ARG A N 1
ATOM 1026 C CA . ARG A 1 127 ? -7.298 0.067 28.494 1.00 87.62 127 ARG A CA 1
ATOM 1027 C C . ARG A 1 127 ? -5.914 0.632 28.184 1.00 87.62 127 ARG A C 1
ATOM 1029 O O . ARG A 1 127 ? -5.584 0.837 27.020 1.00 87.62 127 ARG A O 1
ATOM 1036 N N . VAL A 1 128 ? -5.110 0.886 29.215 1.00 89.88 128 VAL A N 1
ATOM 1037 C CA . VAL A 1 128 ? -3.737 1.384 29.056 1.00 89.88 128 VAL A CA 1
ATOM 1038 C C . VAL A 1 128 ? -2.873 0.355 28.322 1.00 89.88 128 VAL A C 1
ATOM 1040 O O . VAL A 1 128 ? -2.167 0.718 27.382 1.00 89.88 128 VAL A O 1
ATOM 1043 N N . MET A 1 129 ? -2.981 -0.925 28.688 1.00 90.06 129 MET A N 1
ATOM 1044 C CA . MET A 1 129 ? -2.256 -2.014 28.029 1.00 90.06 129 MET A CA 1
ATOM 1045 C C . MET A 1 129 ? -2.663 -2.186 26.565 1.00 90.06 129 MET A C 1
ATOM 1047 O O . MET A 1 129 ? -1.790 -2.312 25.708 1.00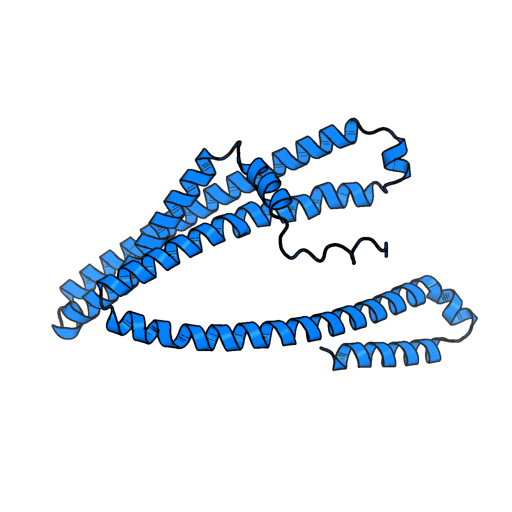 90.06 129 MET A O 1
ATOM 1051 N N . THR A 1 130 ? -3.960 -2.123 26.249 1.00 89.38 130 THR A N 1
ATOM 1052 C CA . THR A 1 130 ? -4.445 -2.193 24.862 1.00 89.38 130 THR A CA 1
ATOM 1053 C C . THR A 1 130 ? -3.901 -1.043 24.016 1.00 89.38 130 THR A C 1
ATOM 1055 O O . THR A 1 130 ? -3.464 -1.274 22.897 1.00 89.38 130 THR A O 1
ATOM 1058 N N . ARG A 1 131 ? -3.838 0.184 24.548 1.00 87.81 131 ARG A N 1
ATOM 1059 C CA . ARG A 1 131 ? -3.243 1.321 23.820 1.00 87.81 131 ARG A CA 1
ATOM 1060 C C . ARG A 1 131 ? -1.728 1.188 23.641 1.00 87.81 131 ARG A C 1
ATOM 1062 O O . ARG A 1 131 ? -1.188 1.590 22.620 1.00 87.81 131 ARG A O 1
ATOM 1069 N N . LEU A 1 132 ? -1.022 0.627 24.623 1.00 89.00 132 LEU A N 1
ATOM 1070 C CA . LEU A 1 132 ? 0.429 0.409 24.544 1.00 89.00 132 LEU A CA 1
ATOM 1071 C C . LEU A 1 132 ? 0.814 -0.678 23.525 1.00 89.00 132 LEU A C 1
ATOM 1073 O O . LEU A 1 132 ? 1.930 -0.668 23.003 1.00 89.00 132 LEU A O 1
ATOM 1077 N N . THR A 1 133 ? -0.093 -1.619 23.274 1.00 89.31 133 THR A N 1
ATOM 1078 C CA . THR A 1 133 ? 0.105 -2.750 22.362 1.00 89.31 133 THR A CA 1
ATOM 1079 C C . THR A 1 133 ? -0.518 -2.447 21.003 1.00 89.31 133 THR A C 1
ATOM 1081 O O . THR A 1 133 ? 0.204 -2.074 20.083 1.00 89.31 133 THR A O 1
ATOM 1084 N N . ASN A 1 134 ? -1.846 -2.483 20.907 1.00 91.38 134 ASN A N 1
ATOM 1085 C CA . ASN A 1 134 ? -2.581 -2.386 19.648 1.00 91.38 134 ASN A CA 1
ATOM 1086 C C . ASN A 1 134 ? -2.395 -1.038 18.939 1.00 91.38 134 ASN A C 1
ATOM 1088 O O . ASN A 1 134 ? -2.083 -1.024 17.752 1.00 91.38 134 ASN A O 1
ATOM 1092 N N . ASP A 1 135 ? -2.546 0.102 19.627 1.00 90.31 135 ASP A N 1
ATOM 1093 C CA . ASP A 1 135 ? -2.419 1.405 18.947 1.00 90.31 135 ASP A CA 1
ATOM 1094 C C . ASP A 1 135 ? -0.982 1.625 18.442 1.00 90.31 135 ASP A C 1
ATOM 1096 O O . ASP A 1 135 ? -0.760 2.232 17.395 1.00 90.31 135 ASP A O 1
ATOM 1100 N N . VAL A 1 136 ? 0.010 1.109 19.174 1.00 89.44 136 VAL A N 1
ATOM 1101 C CA . VAL A 1 136 ? 1.423 1.161 18.777 1.00 89.44 136 VAL A CA 1
ATOM 1102 C C . VAL A 1 136 ? 1.703 0.236 17.587 1.00 89.44 136 VAL A C 1
ATOM 1104 O O . VAL A 1 136 ? 2.495 0.602 16.718 1.00 89.44 136 VAL A O 1
ATOM 1107 N N . ASP A 1 137 ? 1.022 -0.905 17.495 1.00 90.94 137 ASP A N 1
ATOM 1108 C CA . ASP A 1 137 ? 1.112 -1.811 16.344 1.00 90.94 137 ASP A CA 1
ATOM 1109 C C . ASP A 1 137 ? 0.499 -1.188 15.084 1.00 90.94 137 ASP A C 1
ATOM 1111 O O . ASP A 1 137 ? 1.106 -1.235 14.015 1.00 90.94 137 ASP A O 1
ATOM 1115 N N . VAL A 1 138 ? -0.628 -0.481 15.211 1.00 88.88 138 VAL A N 1
ATOM 1116 C CA . VAL A 1 138 ? -1.205 0.294 14.097 1.00 88.88 138 VAL A CA 1
ATOM 1117 C C . VAL A 1 138 ? -0.227 1.368 13.605 1.00 88.88 138 VAL A C 1
ATOM 1119 O O . VAL A 1 138 ? -0.105 1.614 12.404 1.00 88.88 138 VAL A O 1
ATOM 1122 N N . LEU A 1 139 ? 0.521 2.006 14.512 1.00 87.69 139 LEU A N 1
ATOM 1123 C CA . LEU A 1 139 ? 1.570 2.949 14.120 1.00 87.69 139 LEU A CA 1
ATOM 1124 C C . LEU A 1 139 ? 2.745 2.257 13.418 1.00 87.69 139 LEU A C 1
ATOM 1126 O O . LEU A 1 139 ? 3.299 2.832 12.480 1.00 87.69 139 LEU A O 1
ATOM 1130 N N . ASN A 1 140 ? 3.122 1.044 13.833 1.00 88.31 140 ASN A N 1
ATOM 1131 C CA . ASN A 1 140 ? 4.127 0.247 13.131 1.00 88.31 140 ASN A CA 1
ATOM 1132 C C . ASN A 1 140 ? 3.703 -0.008 11.678 1.00 88.31 140 ASN A C 1
ATOM 1134 O O . ASN A 1 140 ? 4.480 0.296 10.774 1.00 88.31 140 ASN A O 1
ATOM 1138 N N . GLU A 1 141 ? 2.471 -0.466 11.460 1.00 88.06 141 GLU A N 1
ATOM 1139 C CA . GLU A 1 141 ? 1.910 -0.716 10.127 1.00 88.06 141 GLU A CA 1
ATOM 1140 C C . GLU A 1 141 ? 1.873 0.560 9.270 1.00 88.06 141 GLU A C 1
ATOM 1142 O O . GLU A 1 141 ? 2.289 0.565 8.108 1.00 88.06 141 GLU A O 1
ATOM 1147 N N . LEU A 1 142 ? 1.470 1.691 9.861 1.00 87.00 142 LEU A N 1
ATOM 1148 C CA . LEU A 1 142 ? 1.471 2.985 9.179 1.00 87.00 142 LEU A CA 1
ATOM 1149 C C . LEU A 1 142 ? 2.874 3.384 8.691 1.00 87.00 142 LEU A C 1
ATOM 1151 O O . LEU A 1 142 ? 3.004 3.958 7.606 1.00 87.00 142 LEU A O 1
ATOM 1155 N N . PHE A 1 143 ? 3.920 3.109 9.474 1.00 83.94 143 PHE A N 1
ATOM 1156 C CA . PHE A 1 143 ? 5.295 3.437 9.099 1.00 83.94 143 PHE A CA 1
ATOM 1157 C C . PHE A 1 143 ? 5.896 2.452 8.097 1.00 83.94 143 PHE A C 1
ATOM 1159 O O . PHE A 1 143 ? 6.634 2.895 7.219 1.00 83.94 143 PHE A O 1
ATOM 1166 N N . THR A 1 144 ? 5.611 1.153 8.221 1.00 85.00 144 THR A N 1
ATOM 1167 C CA . THR A 1 144 ? 6.195 0.101 7.372 1.00 85.00 144 THR A CA 1
ATOM 1168 C C . THR A 1 144 ? 5.508 -0.013 6.017 1.00 85.00 144 THR A C 1
ATOM 1170 O O . THR A 1 144 ? 6.197 -0.090 5.003 1.00 85.00 144 THR A O 1
ATOM 1173 N N . SER A 1 145 ? 4.177 0.025 5.997 1.00 81.69 145 SER A N 1
ATOM 1174 C CA . SER A 1 145 ? 3.358 -0.266 4.814 1.00 81.69 145 SER A CA 1
ATOM 1175 C C . SER A 1 145 ? 2.493 0.906 4.362 1.00 81.69 145 SER A C 1
ATOM 1177 O O . SER A 1 145 ? 2.030 0.913 3.229 1.00 81.69 145 SER A O 1
ATOM 1179 N N . GLY A 1 146 ? 2.270 1.906 5.216 1.00 81.31 146 GLY A N 1
ATOM 1180 C CA . GLY A 1 146 ? 1.492 3.089 4.859 1.00 81.31 146 GLY A CA 1
ATOM 1181 C C . GLY A 1 146 ? 2.331 4.153 4.153 1.00 81.31 146 GLY A C 1
ATOM 1182 O O . GLY A 1 146 ? 2.431 4.209 2.931 1.00 81.31 146 GLY A O 1
ATOM 1183 N N . VAL A 1 147 ? 2.921 5.049 4.942 1.00 77.19 147 VAL A N 1
ATOM 1184 C CA . VAL A 1 147 ? 3.470 6.322 4.452 1.00 77.19 147 VAL A CA 1
ATOM 1185 C C . VAL A 1 147 ? 4.589 6.125 3.431 1.00 77.19 147 VAL A C 1
ATOM 1187 O O . VAL A 1 147 ? 4.587 6.784 2.395 1.00 77.19 147 VAL A O 1
ATOM 1190 N N . VAL A 1 148 ? 5.547 5.234 3.703 1.00 75.81 148 VAL A N 1
ATOM 1191 C CA . VAL A 1 148 ? 6.707 5.040 2.817 1.00 75.81 148 VAL A CA 1
ATOM 1192 C C . VAL A 1 148 ? 6.309 4.374 1.500 1.00 75.81 148 VAL A C 1
ATOM 1194 O O . VAL A 1 148 ? 6.812 4.785 0.455 1.00 75.81 148 VAL A O 1
ATOM 1197 N N . ALA A 1 149 ? 5.372 3.422 1.536 1.00 78.81 149 ALA A N 1
ATOM 1198 C CA . ALA A 1 149 ? 4.849 2.784 0.331 1.00 78.81 149 ALA A CA 1
ATOM 1199 C C . ALA A 1 149 ? 4.185 3.812 -0.594 1.00 78.81 149 ALA A C 1
ATOM 1201 O O . ALA A 1 149 ? 4.517 3.868 -1.771 1.00 78.81 149 ALA A O 1
ATOM 1202 N N . VAL A 1 150 ? 3.366 4.721 -0.046 1.00 85.06 150 VAL A N 1
ATOM 1203 C CA . VAL A 1 150 ? 2.729 5.795 -0.829 1.00 85.06 150 VAL A CA 1
ATOM 1204 C C . VAL A 1 150 ? 3.759 6.674 -1.544 1.00 85.06 150 VAL A C 1
ATOM 1206 O O . VAL A 1 150 ? 3.562 7.030 -2.704 1.00 85.06 150 VAL A O 1
ATOM 1209 N N . PHE A 1 151 ? 4.870 7.030 -0.889 1.00 79.31 151 PHE A N 1
ATOM 1210 C CA . PHE A 1 151 ? 5.942 7.767 -1.568 1.00 79.31 151 PHE A CA 1
ATOM 1211 C C . PHE A 1 151 ? 6.568 6.936 -2.692 1.00 79.31 151 PHE A C 1
ATOM 1213 O O . PHE A 1 151 ? 6.758 7.464 -3.786 1.00 79.31 151 PHE A O 1
ATOM 1220 N N . GLY A 1 152 ? 6.851 5.654 -2.438 1.00 79.31 152 GLY A N 1
ATOM 1221 C CA . GLY A 1 152 ? 7.345 4.717 -3.449 1.00 79.31 152 GLY A CA 1
ATOM 1222 C C . GLY A 1 152 ? 6.432 4.649 -4.674 1.00 79.31 152 GLY A C 1
ATOM 1223 O O . GLY A 1 152 ? 6.905 4.847 -5.790 1.00 79.31 152 GLY A O 1
ATOM 1224 N N . ASP A 1 153 ? 5.126 4.492 -4.461 1.00 86.25 153 ASP A N 1
ATOM 1225 C CA . ASP A 1 153 ? 4.116 4.434 -5.519 1.00 86.25 153 ASP A CA 1
ATOM 1226 C C . ASP A 1 153 ? 4.062 5.725 -6.341 1.00 86.25 153 ASP A C 1
ATOM 1228 O O . ASP A 1 153 ? 3.969 5.679 -7.567 1.00 86.25 153 ASP A O 1
ATOM 1232 N N . VAL A 1 154 ? 4.164 6.894 -5.697 1.00 89.38 154 VAL A N 1
ATOM 1233 C CA . VAL A 1 154 ? 4.197 8.188 -6.398 1.00 89.38 154 VAL A CA 1
ATOM 1234 C C . VAL A 1 154 ? 5.433 8.300 -7.293 1.00 89.38 154 VAL A C 1
ATOM 1236 O O . VAL A 1 154 ? 5.312 8.724 -8.444 1.00 89.38 154 VAL A O 1
ATOM 1239 N N . PHE A 1 155 ? 6.613 7.906 -6.804 1.00 84.00 155 PHE A N 1
ATOM 1240 C CA . PHE A 1 155 ? 7.834 7.913 -7.616 1.00 84.00 155 PHE A CA 1
ATOM 1241 C C . PHE A 1 155 ? 7.778 6.887 -8.750 1.00 84.00 155 PHE A C 1
ATOM 1243 O O . PHE A 1 155 ? 8.169 7.208 -9.873 1.00 84.00 155 PHE A O 1
ATOM 1250 N N . ALA A 1 156 ? 7.260 5.687 -8.485 1.00 84.75 156 ALA A N 1
ATOM 1251 C CA . ALA A 1 156 ? 7.075 4.650 -9.492 1.00 84.75 156 ALA A CA 1
ATOM 1252 C C . ALA A 1 156 ? 6.118 5.117 -10.594 1.00 84.75 156 ALA A C 1
ATOM 1254 O O . ALA A 1 156 ? 6.459 5.056 -11.775 1.00 84.75 156 ALA A O 1
ATOM 1255 N N . LEU A 1 157 ? 4.964 5.673 -10.217 1.00 90.62 157 LEU A N 1
ATOM 1256 C CA . LEU A 1 157 ? 3.988 6.233 -11.147 1.00 90.62 157 LEU A CA 1
ATOM 1257 C C . LEU A 1 157 ? 4.599 7.360 -11.984 1.00 90.62 157 LEU A C 1
ATOM 1259 O O . LEU A 1 157 ? 4.447 7.363 -13.204 1.00 90.62 157 LEU A O 1
ATOM 1263 N N . ALA A 1 158 ? 5.332 8.287 -11.361 1.00 90.88 158 ALA A N 1
ATOM 1264 C CA . ALA A 1 158 ? 6.038 9.341 -12.085 1.00 90.88 158 ALA A CA 1
ATOM 1265 C C . ALA A 1 158 ? 7.048 8.758 -13.089 1.00 90.88 158 ALA A C 1
ATOM 1267 O O . ALA A 1 158 ? 7.093 9.196 -14.239 1.00 90.88 158 ALA A O 1
ATOM 1268 N N . GLY A 1 159 ? 7.809 7.734 -12.691 1.00 87.69 159 GLY A N 1
ATOM 1269 C CA . GLY A 1 159 ? 8.735 7.012 -13.563 1.00 87.69 159 GLY A CA 1
ATOM 1270 C C . GLY A 1 159 ? 8.041 6.367 -14.765 1.00 87.69 159 GLY A C 1
ATOM 1271 O O . GLY A 1 159 ? 8.491 6.559 -15.895 1.00 87.69 159 GLY A O 1
ATOM 1272 N N . ILE A 1 160 ? 6.917 5.676 -14.542 1.00 89.00 160 ILE A N 1
ATOM 1273 C CA . ILE A 1 160 ? 6.082 5.078 -15.599 1.00 89.00 160 ILE A CA 1
ATOM 1274 C C . ILE A 1 160 ? 5.606 6.149 -16.578 1.00 89.00 160 ILE A C 1
ATOM 1276 O O . ILE A 1 160 ? 5.788 5.997 -17.784 1.00 89.00 160 ILE A O 1
ATOM 1280 N N . VAL A 1 161 ? 5.043 7.250 -16.076 1.00 92.06 161 VAL A N 1
ATOM 1281 C CA . VAL A 1 161 ? 4.524 8.338 -16.916 1.00 92.06 161 VAL A CA 1
ATOM 1282 C C . VAL A 1 161 ? 5.635 8.964 -17.754 1.00 92.06 161 VAL A C 1
ATOM 1284 O O . VAL A 1 161 ? 5.457 9.146 -18.957 1.00 92.06 161 VAL A O 1
ATOM 1287 N N . ILE A 1 162 ? 6.801 9.240 -17.161 1.00 91.38 162 ILE A N 1
ATOM 1288 C CA . ILE A 1 162 ? 7.959 9.793 -17.879 1.00 91.38 162 ILE A CA 1
ATOM 1289 C C . ILE A 1 162 ? 8.463 8.807 -18.943 1.00 91.38 162 ILE A C 1
ATOM 1291 O O . ILE A 1 162 ? 8.749 9.216 -20.070 1.00 91.38 162 ILE A O 1
ATOM 1295 N N . ALA A 1 163 ? 8.572 7.518 -18.614 1.00 88.50 163 ALA A N 1
ATOM 1296 C CA . ALA A 1 163 ? 9.026 6.490 -19.548 1.00 88.50 163 ALA A CA 1
ATOM 1297 C C . ALA A 1 163 ? 8.052 6.320 -20.725 1.00 88.50 163 ALA A C 1
ATOM 1299 O O . ALA A 1 163 ? 8.478 6.304 -21.880 1.00 88.50 163 ALA A O 1
ATOM 1300 N N . MET A 1 164 ? 6.747 6.265 -20.450 1.00 89.81 164 MET A N 1
ATOM 1301 C CA . MET A 1 164 ? 5.709 6.190 -21.479 1.00 89.81 164 MET A CA 1
ATOM 1302 C C . MET A 1 164 ? 5.681 7.444 -22.356 1.00 89.81 164 MET A C 1
ATOM 1304 O O . MET A 1 164 ? 5.634 7.315 -23.577 1.00 89.81 164 MET A O 1
ATOM 1308 N N . ALA A 1 165 ? 5.785 8.641 -21.765 1.00 92.44 165 ALA A N 1
ATOM 1309 C CA . ALA A 1 165 ? 5.850 9.900 -22.509 1.00 92.44 165 ALA A CA 1
ATOM 1310 C C . ALA A 1 165 ? 7.031 9.926 -23.491 1.00 92.44 165 ALA A C 1
ATOM 1312 O O . ALA A 1 165 ? 6.874 10.363 -24.629 1.00 92.44 165 ALA A O 1
ATOM 1313 N N . LYS A 1 166 ? 8.203 9.432 -23.060 1.00 91.38 166 LYS A N 1
ATOM 1314 C CA . LYS A 1 166 ? 9.401 9.320 -23.906 1.00 91.38 166 LYS A CA 1
ATOM 1315 C C . LYS A 1 166 ? 9.262 8.270 -25.008 1.00 91.38 166 LYS A C 1
ATOM 1317 O O . LYS A 1 166 ? 9.860 8.439 -26.064 1.00 91.38 166 LYS A O 1
ATOM 1322 N N . LEU A 1 167 ? 8.522 7.188 -24.760 1.00 87.81 167 LEU A N 1
ATOM 1323 C CA . LEU A 1 167 ? 8.288 6.140 -25.754 1.00 87.81 167 LEU A CA 1
ATOM 1324 C C . LEU A 1 167 ? 7.306 6.591 -26.837 1.00 87.81 167 LEU A C 1
ATOM 1326 O O . LEU A 1 167 ? 7.607 6.447 -28.020 1.00 87.81 167 LEU A O 1
ATOM 1330 N N . ASN A 1 168 ? 6.133 7.087 -26.441 1.00 92.12 168 ASN A N 1
ATOM 1331 C CA . ASN A 1 168 ? 5.126 7.627 -27.346 1.00 92.12 168 ASN A CA 1
ATOM 1332 C C . ASN A 1 168 ? 4.090 8.444 -26.552 1.00 92.12 168 ASN A C 1
ATOM 1334 O O . ASN A 1 168 ? 3.300 7.900 -25.777 1.00 92.12 168 ASN A O 1
ATOM 1338 N N . PHE A 1 169 ? 4.075 9.757 -26.781 1.00 94.56 169 PHE A N 1
ATOM 1339 C CA . PHE A 1 169 ? 3.168 10.674 -26.093 1.00 94.56 169 PHE A CA 1
ATOM 1340 C C . PHE A 1 169 ? 1.693 10.498 -26.498 1.00 94.56 169 PHE A C 1
ATOM 1342 O O . PHE A 1 169 ? 0.801 10.688 -25.674 1.00 94.56 169 PHE A O 1
ATOM 1349 N N . GLU A 1 170 ? 1.416 10.100 -27.739 1.00 95.44 170 GLU A N 1
ATOM 1350 C CA . GLU A 1 170 ? 0.053 9.867 -28.228 1.00 95.44 170 GLU A CA 1
ATOM 1351 C C . GLU A 1 170 ? -0.586 8.664 -27.518 1.00 95.44 170 GLU A C 1
ATOM 1353 O O . GLU A 1 170 ? -1.690 8.769 -26.985 1.00 95.44 170 GLU A O 1
ATOM 1358 N N . LEU A 1 171 ? 0.151 7.555 -27.388 1.00 92.00 171 LEU A N 1
ATOM 1359 C CA . LEU A 1 171 ? -0.287 6.379 -26.624 1.00 92.00 171 LEU A CA 1
ATOM 1360 C C . LEU A 1 171 ? -0.484 6.695 -25.135 1.00 92.00 171 LEU A C 1
ATOM 1362 O O . LEU A 1 171 ? -1.426 6.190 -24.522 1.00 92.00 171 LEU A O 1
ATOM 1366 N N . LEU A 1 172 ? 0.365 7.549 -24.551 1.00 94.56 172 LEU A N 1
ATOM 1367 C CA . LEU A 1 172 ? 0.173 8.046 -23.187 1.00 94.56 172 LEU A CA 1
ATOM 1368 C C . LEU A 1 172 ? -1.151 8.813 -23.059 1.00 94.56 172 LEU A C 1
ATOM 1370 O O . LEU A 1 172 ? -1.909 8.551 -22.128 1.00 94.56 172 LEU A O 1
ATOM 1374 N N . ALA A 1 173 ? -1.445 9.734 -23.982 1.00 95.38 173 ALA A N 1
ATOM 1375 C CA . ALA A 1 173 ? -2.681 10.515 -23.964 1.00 95.38 173 ALA A CA 1
ATOM 1376 C C . ALA A 1 173 ? -3.923 9.617 -24.093 1.00 95.38 173 ALA A C 1
ATOM 1378 O O . ALA A 1 173 ? -4.891 9.791 -23.349 1.00 95.38 173 ALA A O 1
ATOM 1379 N N . VAL A 1 174 ? -3.867 8.604 -24.965 1.00 95.50 174 VAL A N 1
ATOM 1380 C CA . VAL A 1 174 ? -4.921 7.586 -25.084 1.00 95.50 174 VAL A CA 1
ATOM 1381 C C . VAL A 1 174 ? -5.096 6.829 -23.766 1.00 95.50 174 VAL A C 1
ATOM 1383 O O . VAL A 1 174 ? -6.220 6.717 -23.281 1.00 95.50 174 VAL A O 1
ATOM 1386 N N . ALA A 1 175 ? -4.015 6.375 -23.126 1.00 92.62 175 ALA A N 1
ATOM 1387 C CA . ALA A 1 175 ? -4.097 5.698 -21.830 1.00 92.62 175 ALA A CA 1
ATOM 1388 C C . ALA A 1 175 ? -4.690 6.606 -20.731 1.00 92.62 175 ALA A C 1
ATOM 1390 O O . ALA A 1 175 ? -5.547 6.180 -19.955 1.00 92.62 175 ALA A O 1
ATOM 1391 N N . PHE A 1 176 ? -4.288 7.879 -20.693 1.00 95.06 176 PHE A N 1
ATOM 1392 C CA . PHE A 1 176 ? -4.779 8.861 -19.722 1.00 95.06 176 PHE A CA 1
ATOM 1393 C C . PHE A 1 176 ? -6.238 9.264 -19.951 1.00 95.06 176 PHE A C 1
ATOM 1395 O O . PHE A 1 176 ? -6.900 9.669 -18.998 1.00 95.06 176 PHE A O 1
ATOM 1402 N N . SER A 1 177 ? -6.777 9.103 -21.162 1.00 95.75 177 SER A N 1
ATOM 1403 C CA . SER A 1 177 ? -8.189 9.390 -21.453 1.00 95.75 177 SER A CA 1
ATOM 1404 C C . SER A 1 177 ? -9.169 8.526 -20.641 1.00 95.75 177 SER A C 1
ATOM 1406 O O . SER A 1 177 ? -10.287 8.955 -20.361 1.00 95.75 177 SER A O 1
ATOM 1408 N N . VAL A 1 178 ? -8.737 7.341 -20.189 1.00 95.81 178 VAL A N 1
ATOM 1409 C CA . VAL A 1 178 ? -9.536 6.431 -19.347 1.00 95.81 178 VAL A CA 1
ATOM 1410 C C . VAL A 1 178 ? -9.556 6.886 -17.878 1.00 95.81 178 VAL A C 1
ATOM 1412 O O . VAL A 1 178 ? -10.486 6.582 -17.127 1.00 95.81 178 VAL A O 1
ATOM 1415 N N . LEU A 1 179 ? -8.557 7.661 -17.451 1.00 94.31 179 LEU A N 1
ATOM 1416 C CA . LEU A 1 179 ? -8.344 8.038 -16.054 1.00 94.31 179 LEU A CA 1
ATOM 1417 C C . LEU A 1 179 ? -9.476 8.917 -15.472 1.00 94.31 179 LEU A C 1
ATOM 1419 O O . LEU A 1 179 ? -9.932 8.614 -14.366 1.00 94.31 179 LEU A O 1
ATOM 1423 N N . PRO A 1 180 ? -10.017 9.931 -16.186 1.00 95.44 180 PRO A N 1
ATOM 1424 C CA . PRO A 1 180 ? -11.199 10.676 -15.746 1.00 95.44 180 PRO A CA 1
ATOM 1425 C C . PRO A 1 180 ? -12.424 9.789 -15.508 1.00 95.44 180 PRO A C 1
ATOM 1427 O O . PRO A 1 180 ? -13.127 9.971 -14.514 1.00 95.44 180 PRO A O 1
ATOM 1430 N N . LEU A 1 181 ? -12.666 8.804 -16.380 1.00 96.31 181 LEU A N 1
ATOM 1431 C CA . LEU A 1 181 ? -13.791 7.879 -16.238 1.00 96.31 181 LEU A CA 1
ATOM 1432 C C . LEU A 1 181 ? -13.646 7.036 -14.965 1.00 96.31 181 LEU A C 1
ATOM 1434 O O . LEU A 1 181 ? -14.577 6.968 -14.161 1.00 96.31 181 LEU A O 1
ATOM 1438 N N . ILE A 1 182 ? -12.458 6.461 -14.740 1.00 96.56 182 ILE A N 1
ATOM 1439 C CA . ILE A 1 182 ? -12.146 5.714 -13.513 1.00 96.56 182 ILE A CA 1
ATOM 1440 C C . ILE A 1 182 ? -12.339 6.605 -12.283 1.00 96.56 182 ILE A C 1
ATOM 1442 O O . ILE A 1 182 ? -12.936 6.167 -11.297 1.00 96.56 182 ILE A O 1
ATOM 1446 N N . LEU A 1 183 ? -11.881 7.860 -12.333 1.00 96.06 183 LEU A N 1
ATOM 1447 C CA . LEU A 1 183 ? -12.011 8.805 -11.227 1.00 96.06 183 LEU A CA 1
ATOM 1448 C C . LEU A 1 183 ? -13.484 9.093 -10.902 1.00 96.06 183 LEU A C 1
ATOM 1450 O O . LEU A 1 183 ? -13.876 9.018 -9.738 1.00 96.06 183 LEU A O 1
ATOM 1454 N N . ILE A 1 184 ? -14.316 9.367 -11.911 1.00 96.38 184 ILE A N 1
ATOM 1455 C CA . ILE A 1 184 ? -15.751 9.642 -11.733 1.00 96.38 184 ILE A CA 1
ATOM 1456 C C . ILE A 1 184 ? -16.462 8.435 -11.120 1.00 96.38 184 ILE 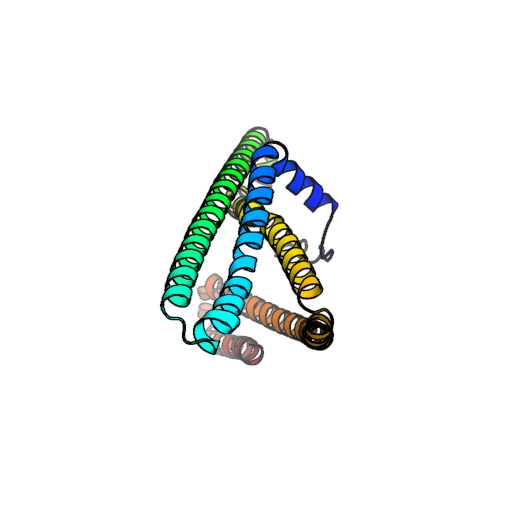A C 1
ATOM 1458 O O . ILE A 1 184 ? -17.201 8.587 -10.140 1.00 96.38 184 ILE A O 1
ATOM 1462 N N . VAL A 1 185 ? -16.224 7.238 -11.664 1.00 96.69 185 VAL A N 1
ATOM 1463 C CA . VAL A 1 185 ? -16.804 5.992 -11.147 1.00 96.69 185 VAL A CA 1
ATOM 1464 C C . VAL A 1 185 ? -16.366 5.779 -9.702 1.00 96.69 185 VAL A C 1
ATOM 1466 O O . VAL A 1 185 ? -17.211 5.590 -8.827 1.00 96.69 185 VAL A O 1
ATOM 1469 N N . THR A 1 186 ? -15.070 5.907 -9.421 1.00 96.56 186 THR A N 1
ATOM 1470 C CA . THR A 1 186 ? -14.502 5.712 -8.082 1.00 96.56 186 THR A CA 1
ATOM 1471 C C . THR A 1 186 ? -15.074 6.700 -7.071 1.00 96.56 186 THR A C 1
ATOM 1473 O O . THR A 1 186 ? -15.508 6.293 -5.994 1.00 96.56 186 THR A O 1
ATOM 1476 N N . LEU A 1 187 ? -15.117 7.997 -7.389 1.00 94.56 187 LEU A N 1
ATOM 1477 C CA . LEU A 1 187 ? -15.622 9.027 -6.475 1.00 94.56 187 LEU A CA 1
ATOM 1478 C C . LEU A 1 187 ? -17.118 8.851 -6.190 1.00 94.56 187 LEU A C 1
ATOM 1480 O O . LEU A 1 187 ? -17.561 8.970 -5.042 1.00 94.56 187 LEU A O 1
ATOM 1484 N N . THR A 1 188 ? -17.885 8.504 -7.220 1.00 94.38 188 THR A N 1
ATOM 1485 C CA . THR A 1 188 ? -19.327 8.269 -7.117 1.00 94.38 188 THR A CA 1
ATOM 1486 C C . THR A 1 188 ? -19.627 7.006 -6.308 1.00 94.38 188 THR A C 1
ATOM 1488 O O . THR A 1 188 ? -20.472 7.017 -5.407 1.00 94.38 188 THR A O 1
ATOM 1491 N N . PHE A 1 189 ? -18.899 5.923 -6.581 1.00 95.31 189 PHE A N 1
ATOM 1492 C CA . PHE A 1 189 ? -19.012 4.656 -5.866 1.00 95.31 189 PHE A CA 1
ATOM 1493 C C . PHE A 1 189 ? -18.585 4.799 -4.401 1.00 95.31 189 PHE A C 1
ATOM 1495 O O . PHE A 1 18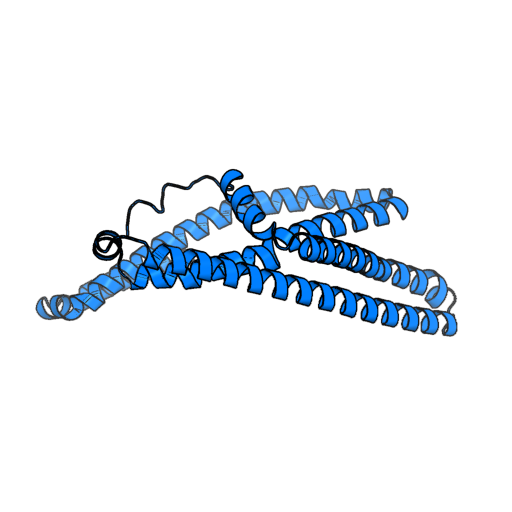9 ? -19.310 4.371 -3.504 1.00 95.31 189 PHE A O 1
ATOM 1502 N N . ARG A 1 190 ? -17.483 5.514 -4.131 1.00 93.88 190 ARG A N 1
ATOM 1503 C CA . ARG A 1 190 ? -16.980 5.797 -2.776 1.00 93.88 190 ARG A CA 1
ATOM 1504 C C . ARG A 1 190 ? -18.042 6.438 -1.885 1.00 93.88 190 ARG A C 1
ATOM 1506 O O . ARG A 1 190 ? -18.163 6.062 -0.720 1.00 93.88 190 ARG A O 1
ATOM 1513 N N . SER A 1 191 ? -18.802 7.401 -2.409 1.00 89.81 191 SER A N 1
ATOM 1514 C CA . SER A 1 191 ? -19.877 8.062 -1.655 1.00 89.81 191 SER A CA 1
ATOM 1515 C C . SER A 1 191 ? -20.998 7.083 -1.284 1.00 89.81 191 SER A C 1
ATOM 1517 O O . SER A 1 191 ? -21.426 7.047 -0.128 1.00 89.81 191 SER A O 1
ATOM 1519 N N . ARG A 1 192 ? -21.425 6.236 -2.232 1.00 91.75 192 ARG A N 1
ATOM 1520 C CA . ARG A 1 192 ? -22.467 5.221 -2.005 1.00 91.75 192 ARG A CA 1
ATOM 1521 C C . ARG A 1 192 ? -22.028 4.153 -1.009 1.00 91.75 192 ARG A C 1
ATOM 1523 O O . ARG A 1 192 ? -22.722 3.935 -0.018 1.00 91.75 192 ARG A O 1
ATOM 1530 N N . VAL A 1 193 ? -20.846 3.569 -1.208 1.00 93.25 193 VAL A N 1
ATOM 1531 C CA . VAL A 1 193 ? -20.281 2.555 -0.304 1.00 93.25 193 VAL A CA 1
ATOM 1532 C C . VAL A 1 193 ? -20.159 3.104 1.112 1.00 93.25 193 VAL A C 1
ATOM 1534 O O . VAL A 1 193 ? -20.572 2.452 2.064 1.00 93.25 193 VAL A O 1
ATOM 1537 N N . ARG A 1 194 ? -19.678 4.342 1.275 1.00 90.69 194 ARG A N 1
ATOM 1538 C CA . ARG A 1 194 ? -19.534 4.964 2.599 1.00 90.69 194 ARG A CA 1
ATOM 1539 C C . ARG A 1 194 ? -20.870 5.148 3.327 1.00 90.69 194 ARG A C 1
ATOM 1541 O O . ARG A 1 194 ? -20.886 5.133 4.556 1.00 90.69 194 ARG A O 1
ATOM 1548 N N . ARG A 1 195 ? -21.975 5.358 2.605 1.00 91.19 195 ARG A N 1
ATOM 1549 C CA . ARG A 1 195 ? -23.320 5.409 3.203 1.00 91.19 195 ARG A CA 1
ATOM 1550 C C . ARG A 1 195 ? -23.785 4.014 3.616 1.00 91.19 195 ARG A C 1
ATOM 1552 O O . ARG A 1 195 ? -24.153 3.849 4.773 1.00 91.19 195 ARG A O 1
ATOM 1559 N N . SER A 1 196 ? -23.673 3.030 2.723 1.00 92.12 196 SER A N 1
ATOM 1560 C CA . SER A 1 196 ? -24.044 1.632 3.000 1.00 92.12 196 SER A CA 1
ATOM 1561 C C . SER A 1 196 ? -23.283 1.071 4.201 1.00 92.12 196 SER A C 1
ATOM 1563 O O . SER A 1 196 ? -23.878 0.568 5.144 1.00 92.12 196 SER A O 1
ATOM 1565 N N . PHE A 1 197 ? -21.963 1.267 4.232 1.00 91.50 197 PHE A N 1
ATOM 1566 C CA . PHE A 1 197 ? -21.106 0.789 5.316 1.00 91.50 197 PHE A CA 1
ATOM 1567 C C . PHE A 1 197 ? -21.473 1.410 6.669 1.00 91.50 197 PHE A C 1
ATOM 1569 O O . PHE A 1 197 ? -21.355 0.770 7.712 1.00 91.50 197 PHE A O 1
ATOM 1576 N N . ARG A 1 198 ? -21.943 2.663 6.667 1.00 92.12 198 ARG A N 1
ATOM 1577 C CA . ARG A 1 198 ? -22.413 3.330 7.883 1.00 92.12 198 ARG A CA 1
ATOM 1578 C C . ARG A 1 198 ? -23.716 2.716 8.383 1.00 92.12 198 ARG A C 1
ATOM 1580 O O . ARG A 1 198 ? -23.814 2.473 9.577 1.00 92.12 198 ARG A O 1
ATOM 1587 N N . ASP A 1 199 ? -24.663 2.430 7.488 1.00 93.62 199 ASP A N 1
ATOM 1588 C CA . ASP A 1 199 ? -25.919 1.759 7.848 1.00 93.62 199 ASP A CA 1
ATOM 1589 C C . ASP A 1 199 ? -25.654 0.350 8.399 1.00 93.62 199 ASP A C 1
ATOM 1591 O O . ASP A 1 199 ? -26.062 0.040 9.518 1.00 93.62 199 ASP A O 1
ATOM 1595 N N . VAL A 1 2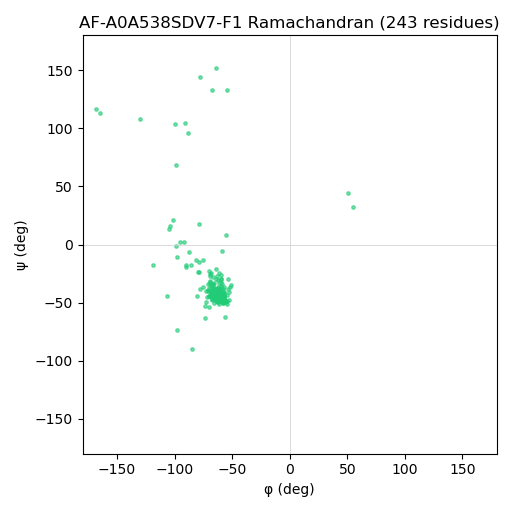00 ? -24.847 -0.458 7.698 1.00 94.38 200 VAL A N 1
ATOM 1596 C CA . VAL A 1 200 ? -24.411 -1.785 8.173 1.00 94.38 200 VAL A CA 1
ATOM 1597 C C . VAL A 1 200 ? -23.795 -1.693 9.569 1.00 94.38 200 VAL A C 1
ATOM 1599 O O . VAL A 1 200 ? -24.186 -2.445 10.464 1.00 94.38 200 VAL A O 1
ATOM 1602 N N . ARG A 1 201 ? -22.885 -0.734 9.795 1.00 91.88 201 ARG A N 1
ATOM 1603 C CA . ARG A 1 201 ? -22.227 -0.536 11.095 1.00 91.88 201 ARG A CA 1
ATOM 1604 C C . ARG A 1 201 ? -23.215 -0.133 12.191 1.00 91.88 201 ARG A C 1
ATOM 1606 O O . ARG A 1 201 ? -23.104 -0.632 13.308 1.00 91.88 201 ARG A O 1
ATOM 1613 N N . THR A 1 202 ? -24.196 0.720 11.892 1.00 94.31 202 THR A N 1
ATOM 1614 C CA . THR A 1 202 ? -25.254 1.094 12.843 1.00 94.31 202 THR A CA 1
ATOM 1615 C C . THR A 1 202 ? -26.148 -0.097 13.193 1.00 94.31 202 THR A C 1
ATOM 1617 O O . THR A 1 202 ? -26.455 -0.300 14.369 1.00 94.31 202 THR A O 1
ATOM 1620 N N . ARG A 1 203 ? -26.547 -0.918 12.213 1.00 93.81 203 ARG A N 1
ATOM 1621 C CA . ARG A 1 203 ? -27.376 -2.112 12.460 1.00 93.81 203 ARG A CA 1
ATOM 1622 C C . ARG A 1 203 ? -26.615 -3.187 13.236 1.00 93.81 203 ARG A C 1
ATOM 1624 O O . ARG A 1 203 ? -27.164 -3.745 14.183 1.00 93.81 203 ARG A O 1
ATOM 1631 N N . LEU A 1 204 ? -25.339 -3.397 12.917 1.00 94.88 204 LEU A N 1
ATOM 1632 C CA . LEU A 1 204 ? -24.457 -4.298 13.660 1.00 94.88 204 LEU A CA 1
ATOM 1633 C C . LEU A 1 204 ? -24.264 -3.838 15.114 1.00 94.88 204 LEU A C 1
ATOM 1635 O O . LEU A 1 204 ? -24.308 -4.654 16.029 1.00 94.88 204 LEU A O 1
ATOM 1639 N N . ALA A 1 205 ? -24.108 -2.531 15.353 1.00 94.00 205 ALA A N 1
ATOM 1640 C CA . ALA A 1 205 ? -24.004 -1.986 16.708 1.00 94.00 205 ALA A CA 1
ATOM 1641 C C . ALA A 1 205 ? -25.276 -2.242 17.535 1.00 94.00 205 ALA A C 1
ATOM 1643 O O . ALA A 1 205 ? -25.173 -2.631 18.696 1.00 94.00 205 ALA A O 1
ATOM 1644 N N . ARG A 1 206 ? -26.468 -2.085 16.938 1.00 95.06 206 ARG A N 1
ATOM 1645 C CA . ARG A 1 206 ? -27.745 -2.418 17.597 1.00 95.06 206 ARG A CA 1
ATOM 1646 C C . ARG A 1 206 ? -27.859 -3.907 17.913 1.00 95.06 206 ARG A C 1
ATOM 1648 O O . ARG A 1 206 ? -28.276 -4.250 19.013 1.00 95.06 206 ARG A O 1
ATOM 1655 N N . LEU A 1 207 ? -27.465 -4.773 16.978 1.00 94.88 207 LEU A N 1
ATOM 1656 C CA . LEU A 1 207 ? -27.440 -6.223 17.185 1.00 94.88 207 LEU A CA 1
ATOM 1657 C C . LEU A 1 207 ? -26.521 -6.601 18.354 1.00 94.88 207 LEU A C 1
ATOM 1659 O O . LEU A 1 207 ? -26.937 -7.321 19.258 1.00 94.88 207 LEU A O 1
ATOM 1663 N N . ASN A 1 208 ? -25.303 -6.058 18.377 1.00 95.50 208 ASN A N 1
ATOM 1664 C CA . ASN A 1 208 ? -24.345 -6.306 19.453 1.00 95.50 208 ASN A CA 1
ATOM 1665 C C . ASN A 1 208 ? -24.827 -5.765 20.803 1.00 95.50 208 ASN A C 1
ATOM 1667 O O . ASN A 1 208 ? -24.650 -6.439 21.812 1.00 95.50 208 ASN A O 1
ATOM 1671 N N . ALA A 1 209 ? -25.452 -4.583 20.836 1.00 95.50 209 ALA A N 1
ATOM 1672 C CA . ALA A 1 209 ? -26.030 -4.029 22.058 1.00 95.50 209 ALA A CA 1
ATOM 1673 C C . ALA A 1 209 ? -27.145 -4.932 22.608 1.00 95.50 209 ALA A C 1
ATOM 1675 O O . ALA A 1 209 ? -27.111 -5.291 23.781 1.00 95.50 209 ALA A O 1
ATOM 1676 N N . PHE A 1 210 ? -28.066 -5.368 21.740 1.00 95.88 210 PHE A N 1
ATOM 1677 C CA . PHE A 1 210 ? -29.144 -6.283 22.109 1.00 95.88 210 PHE A CA 1
ATOM 1678 C C . PHE A 1 210 ? -28.607 -7.599 22.682 1.00 95.88 210 PHE A C 1
ATOM 1680 O O . PHE A 1 210 ? -29.075 -8.057 23.724 1.00 95.88 210 PHE A O 1
ATOM 1687 N N . LEU A 1 211 ? -27.609 -8.199 22.022 1.00 95.38 211 LEU A N 1
ATOM 1688 C CA . LEU A 1 211 ? -26.976 -9.429 22.495 1.00 95.38 211 LEU A CA 1
ATOM 1689 C C . LEU A 1 211 ? -26.274 -9.224 23.837 1.00 95.38 211 LEU A C 1
ATOM 1691 O O . LEU A 1 211 ? -26.416 -10.059 24.721 1.00 95.38 211 LEU A O 1
ATOM 1695 N N . ASN A 1 212 ? -25.541 -8.123 24.010 1.00 96.06 212 ASN A N 1
ATOM 1696 C CA . ASN A 1 212 ? -24.832 -7.838 25.256 1.00 96.06 212 ASN A CA 1
ATOM 1697 C C . ASN A 1 212 ? -25.806 -7.686 26.439 1.00 96.06 212 ASN A C 1
ATOM 1699 O O . ASN A 1 212 ? -25.590 -8.290 27.487 1.00 96.06 212 ASN A O 1
ATOM 1703 N N . GLU A 1 213 ? -26.908 -6.956 26.243 1.00 94.75 213 GLU A N 1
ATOM 1704 C CA . GLU A 1 213 ? -27.944 -6.748 27.259 1.00 94.75 213 GLU A CA 1
ATOM 1705 C C . GLU A 1 213 ? -28.703 -8.042 27.591 1.00 94.75 213 GLU A C 1
ATOM 1707 O O . GLU A 1 213 ? -28.849 -8.385 28.762 1.00 94.75 213 GLU A O 1
ATOM 1712 N N . ASN A 1 214 ? -29.138 -8.806 26.581 1.00 94.62 214 ASN A N 1
ATOM 1713 C CA . ASN A 1 214 ? -29.932 -10.019 26.808 1.00 94.62 214 ASN A CA 1
ATOM 1714 C C . ASN A 1 214 ? -29.090 -11.197 27.309 1.00 94.62 214 ASN A C 1
ATOM 1716 O O . ASN A 1 214 ? -29.568 -11.955 28.144 1.00 94.62 214 A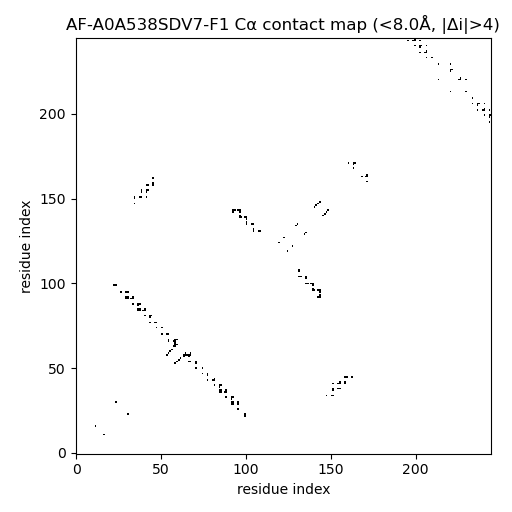SN A O 1
ATOM 1720 N N . LEU A 1 215 ? -27.845 -11.360 26.847 1.00 93.88 215 LEU A N 1
ATOM 1721 C CA . LEU A 1 215 ? -26.962 -12.414 27.359 1.00 93.88 215 LEU A CA 1
ATOM 1722 C C . LEU A 1 215 ? -26.465 -12.083 28.770 1.00 93.88 215 LEU A C 1
ATOM 1724 O O . LEU A 1 215 ? -26.435 -12.966 29.624 1.00 93.88 215 LEU A O 1
ATOM 1728 N N . GLY A 1 216 ? -26.129 -10.817 29.042 1.00 94.06 216 GLY A N 1
ATOM 1729 C CA . GLY A 1 216 ? -25.775 -10.366 30.390 1.00 94.06 216 GLY A CA 1
ATOM 1730 C C . GLY A 1 216 ? -26.953 -10.426 31.370 1.00 94.06 216 GLY A C 1
ATOM 1731 O O . GLY A 1 216 ? -26.764 -10.735 32.544 1.00 94.06 216 GLY A O 1
ATOM 1732 N N . GLY A 1 217 ? -28.172 -10.178 30.882 1.00 94.88 217 GLY A N 1
ATOM 1733 C CA . GLY A 1 217 ? -29.424 -10.197 31.641 1.00 94.88 217 GLY A CA 1
ATOM 1734 C C . GLY A 1 217 ? -30.267 -11.463 31.465 1.00 94.88 217 GLY A C 1
ATOM 1735 O O . GLY A 1 217 ? -31.471 -11.416 31.718 1.00 94.88 217 GLY A O 1
ATOM 1736 N N . MET A 1 218 ? -29.685 -12.588 31.032 1.00 96.56 218 MET A N 1
ATOM 1737 C CA . MET A 1 218 ? -30.458 -13.773 30.623 1.00 96.56 218 MET A CA 1
ATOM 1738 C C . MET A 1 218 ? -31.374 -14.299 31.737 1.00 96.56 218 MET A C 1
ATOM 1740 O O . MET A 1 218 ? -32.523 -14.653 31.484 1.00 96.56 218 MET A O 1
ATOM 1744 N N . SER A 1 219 ? -30.904 -14.263 32.988 1.00 97.00 219 SER A N 1
ATOM 1745 C CA . SER A 1 219 ? -31.714 -14.622 34.159 1.00 97.00 219 SER A CA 1
ATOM 1746 C C . SER A 1 219 ? -32.967 -13.745 34.284 1.00 97.00 219 SER A C 1
ATOM 1748 O O . SER A 1 219 ? -34.057 -14.255 34.510 1.00 97.00 219 SER A O 1
ATOM 1750 N N . THR A 1 220 ? -32.862 -12.433 34.047 1.00 96.62 220 THR A N 1
ATOM 1751 C CA . THR A 1 220 ? -34.015 -11.518 34.057 1.00 96.62 220 THR A CA 1
ATOM 1752 C C . THR A 1 220 ? -34.999 -11.826 32.929 1.00 96.62 220 THR A C 1
ATOM 1754 O O . THR A 1 220 ? -36.208 -11.767 33.145 1.00 96.62 220 THR A O 1
ATOM 1757 N N . VAL A 1 221 ? -34.505 -12.184 31.739 1.00 96.88 221 VAL A N 1
ATOM 1758 C CA . VAL A 1 221 ? -35.360 -12.590 30.610 1.00 96.88 221 VAL A CA 1
ATOM 1759 C C . VAL A 1 221 ? -36.156 -13.852 30.959 1.00 96.88 221 VAL A C 1
ATOM 1761 O O . VAL A 1 221 ? -37.363 -13.872 30.724 1.00 96.88 221 VAL A O 1
ATOM 1764 N N . GLN A 1 222 ? -35.506 -14.851 31.568 1.00 96.75 222 GLN A N 1
ATOM 1765 C CA . GLN A 1 222 ? -36.124 -16.118 31.984 1.00 96.75 222 GLN A CA 1
ATOM 1766 C C . GLN A 1 222 ? -37.096 -15.947 33.158 1.00 96.75 222 GLN A C 1
ATOM 1768 O O . GLN A 1 222 ? -38.213 -16.455 33.123 1.00 96.75 222 GLN A O 1
ATOM 1773 N N . LEU A 1 223 ? -36.718 -15.174 34.182 1.00 97.62 223 LEU A N 1
ATOM 1774 C CA . LEU A 1 223 ? -37.576 -14.879 35.338 1.00 97.62 223 LEU A CA 1
ATOM 1775 C C . LEU A 1 223 ? -38.876 -14.173 34.933 1.00 97.62 223 LEU A C 1
ATOM 1777 O O . LEU A 1 223 ? -39.909 -14.364 35.569 1.00 97.62 223 LEU A O 1
ATOM 1781 N N . LEU A 1 224 ? -38.830 -13.362 33.873 1.00 97.12 224 LEU A N 1
ATOM 1782 C CA . LEU A 1 224 ? -39.997 -12.687 33.307 1.00 97.12 224 LEU A CA 1
ATOM 1783 C C . LEU A 1 224 ? -40.675 -13.487 32.179 1.00 97.12 224 LEU A C 1
ATOM 1785 O O . LEU A 1 224 ? -41.632 -12.980 31.590 1.00 97.12 224 LEU A O 1
ATOM 1789 N N . ASN A 1 225 ? -40.189 -14.696 31.865 1.00 96.69 225 ASN A N 1
ATOM 1790 C CA . ASN A 1 225 ? -40.683 -15.577 30.801 1.00 96.69 225 ASN A CA 1
ATOM 1791 C C . ASN A 1 225 ? -40.821 -14.850 29.440 1.00 96.69 225 ASN A C 1
ATOM 1793 O O . ASN A 1 225 ? -41.862 -14.90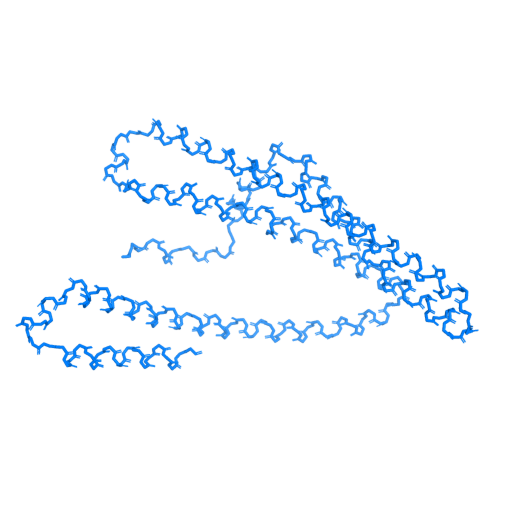3 28.776 1.00 96.69 225 ASN A O 1
ATOM 1797 N N . ARG A 1 226 ? -39.806 -14.049 29.067 1.00 96.38 226 ARG A N 1
ATOM 1798 C CA . ARG A 1 226 ? -39.802 -13.197 27.855 1.00 96.38 226 ARG A CA 1
ATOM 1799 C C . ARG A 1 226 ? -38.934 -13.729 26.718 1.00 96.38 226 ARG A C 1
ATOM 1801 O O . ARG A 1 226 ? -38.694 -12.995 25.760 1.00 96.38 226 ARG A O 1
ATOM 1808 N N . GLU A 1 227 ? -38.485 -14.973 26.770 1.00 96.12 227 GLU A N 1
ATOM 1809 C CA . GLU A 1 227 ? -37.576 -15.577 25.793 1.00 96.12 227 GLU A CA 1
ATOM 1810 C C . GLU A 1 227 ? -38.144 -15.509 24.373 1.00 96.12 227 GLU A C 1
ATOM 1812 O O . GLU A 1 227 ? -37.455 -15.060 23.461 1.00 96.12 227 GLU A O 1
ATOM 1817 N N . ALA A 1 228 ? -39.420 -15.865 24.186 1.00 96.62 228 ALA A N 1
ATOM 1818 C CA . ALA A 1 228 ? -40.074 -15.801 22.878 1.00 96.62 228 ALA A CA 1
ATOM 1819 C C . ALA A 1 228 ? -40.110 -14.367 22.321 1.00 96.62 228 ALA A C 1
ATOM 1821 O O . ALA A 1 228 ? -39.796 -14.138 21.153 1.00 96.62 228 ALA A O 1
ATOM 1822 N N . LYS A 1 229 ? -40.421 -13.387 23.179 1.00 95.00 229 LYS A N 1
ATOM 1823 C CA . LYS A 1 229 ? -40.470 -11.970 22.801 1.00 95.00 229 LYS A CA 1
ATOM 1824 C C . LYS A 1 229 ? -39.080 -11.419 22.468 1.00 95.00 229 LYS A C 1
ATOM 1826 O O . LYS A 1 229 ? -38.927 -10.703 21.483 1.00 95.00 229 LYS A O 1
ATOM 1831 N N . SER A 1 230 ? -38.071 -11.772 23.264 1.00 95.12 230 SER A N 1
ATOM 1832 C CA . SER A 1 230 ? -36.670 -11.414 23.016 1.00 95.12 230 SER A CA 1
ATOM 1833 C C . SER A 1 230 ? -36.168 -12.050 21.714 1.00 95.12 230 SER A C 1
ATOM 1835 O O . SER A 1 230 ? -35.546 -11.383 20.890 1.00 95.12 230 SER A O 1
ATOM 1837 N N . HIS A 1 231 ? -36.529 -13.306 21.445 1.00 95.50 231 HIS A N 1
ATOM 1838 C CA . HIS A 1 231 ? -36.180 -13.979 20.197 1.00 95.50 231 HIS A CA 1
ATOM 1839 C C . HIS A 1 231 ? -36.817 -13.314 18.967 1.00 95.50 231 HIS A C 1
ATOM 1841 O O . HIS A 1 231 ? -36.168 -13.163 17.930 1.00 95.50 231 HIS A O 1
ATOM 1847 N N . GLU A 1 232 ? -38.069 -12.870 19.067 1.00 96.94 232 GLU A N 1
ATOM 1848 C CA . GLU A 1 232 ? -38.730 -12.126 17.993 1.00 96.94 232 GLU A CA 1
ATOM 1849 C C . GLU A 1 232 ? -38.075 -10.755 17.754 1.00 96.94 232 GLU A C 1
ATOM 1851 O O . GLU A 1 232 ? -37.819 -10.366 16.609 1.00 96.94 232 GLU A O 1
ATOM 1856 N N . GLU A 1 233 ? -37.713 -10.046 18.825 1.00 95.19 233 GLU A N 1
ATOM 1857 C CA . GLU A 1 233 ? -36.984 -8.783 18.728 1.00 95.19 233 GLU A CA 1
ATOM 1858 C C . GLU A 1 233 ? -35.590 -8.965 18.110 1.00 95.19 233 GLU A C 1
ATOM 1860 O O . GLU A 1 233 ? -35.218 -8.212 17.202 1.00 95.19 233 GLU A O 1
ATOM 1865 N N . PHE A 1 234 ? -34.867 -10.017 18.504 1.00 96.19 234 PHE A N 1
ATOM 1866 C CA . PHE A 1 234 ? -33.617 -10.428 17.871 1.00 96.19 234 PHE A CA 1
ATOM 1867 C C . PHE A 1 234 ? -33.811 -10.677 16.376 1.00 96.19 234 PHE A C 1
ATOM 1869 O O . PHE A 1 234 ? -33.063 -10.133 15.565 1.00 96.19 234 PHE A O 1
ATOM 1876 N N . ARG A 1 235 ? -34.834 -11.451 15.985 1.00 96.75 235 ARG A N 1
ATOM 1877 C CA . ARG A 1 235 ? -35.130 -11.729 14.571 1.00 96.75 235 ARG A CA 1
ATOM 1878 C C . ARG A 1 235 ? -35.352 -10.449 13.774 1.00 96.75 235 ARG A C 1
ATOM 1880 O O . ARG A 1 235 ? -34.837 -10.346 12.662 1.00 96.75 235 ARG A O 1
ATOM 1887 N N . ARG A 1 236 ? -36.068 -9.470 14.331 1.00 95.75 236 ARG A N 1
ATOM 1888 C CA . ARG A 1 236 ? -36.303 -8.167 13.690 1.00 95.75 236 ARG A CA 1
ATOM 1889 C C . ARG A 1 236 ? -35.004 -7.376 13.510 1.00 95.75 236 ARG A C 1
ATOM 1891 O O . ARG A 1 236 ? -34.756 -6.852 12.425 1.00 95.75 236 ARG A O 1
ATOM 1898 N N . ILE A 1 237 ? -34.166 -7.301 14.545 1.00 94.81 237 ILE A N 1
ATOM 1899 C CA . ILE A 1 237 ? -32.878 -6.588 14.484 1.00 94.81 237 ILE A CA 1
ATOM 1900 C C . ILE A 1 237 ? -31.927 -7.283 13.500 1.00 94.81 237 ILE A C 1
ATOM 1902 O O . ILE A 1 237 ? -31.283 -6.620 12.686 1.00 94.81 237 ILE A O 1
ATOM 1906 N N . ASN A 1 238 ? -31.884 -8.615 13.531 1.00 95.38 238 ASN A N 1
ATOM 1907 C CA . ASN A 1 238 ? -31.053 -9.428 12.654 1.00 95.38 238 ASN A CA 1
ATOM 1908 C C . ASN A 1 238 ? -31.491 -9.332 11.185 1.00 95.38 238 ASN A C 1
ATOM 1910 O O . ASN A 1 238 ? -30.642 -9.178 10.314 1.00 95.38 238 ASN A O 1
ATOM 1914 N N . ALA A 1 239 ? -32.799 -9.347 10.899 1.00 94.94 239 ALA A N 1
ATOM 1915 C CA . ALA A 1 239 ? -33.319 -9.098 9.552 1.00 94.94 239 ALA A CA 1
ATOM 1916 C C . ALA A 1 239 ? -32.910 -7.706 9.054 1.00 94.94 239 ALA A C 1
ATOM 1918 O O . ALA A 1 239 ? -32.410 -7.570 7.942 1.00 94.94 239 ALA A O 1
ATOM 1919 N N . GLY A 1 240 ? -32.997 -6.695 9.926 1.00 90.75 240 GLY A N 1
ATOM 1920 C CA . GLY A 1 240 ? -32.454 -5.372 9.649 1.00 90.75 240 GLY A CA 1
ATOM 1921 C C . GLY A 1 240 ? -30.974 -5.425 9.264 1.00 90.75 240 GLY A C 1
ATOM 1922 O O . GLY A 1 240 ? -30.594 -4.868 8.242 1.00 90.75 240 GLY A O 1
ATOM 1923 N N . HIS A 1 241 ? -30.116 -6.086 10.038 1.00 91.00 241 HIS A N 1
ATOM 1924 C CA . HIS A 1 241 ? -28.699 -6.195 9.678 1.00 91.00 241 HIS A CA 1
ATOM 1925 C C . HIS A 1 241 ? -28.482 -6.930 8.344 1.00 91.00 241 HIS A C 1
ATOM 1927 O O . HIS A 1 241 ? -27.739 -6.427 7.504 1.00 91.00 241 HIS A O 1
ATOM 1933 N N . ARG A 1 242 ? -29.173 -8.056 8.130 1.00 92.50 242 ARG A N 1
ATOM 1934 C CA . ARG A 1 242 ? -29.102 -8.856 6.901 1.00 92.50 242 ARG A CA 1
ATOM 1935 C C . ARG A 1 242 ? -29.463 -8.042 5.661 1.00 92.50 242 ARG A C 1
ATOM 1937 O O . ARG A 1 242 ? -28.750 -8.119 4.679 1.00 92.50 242 ARG A O 1
ATOM 1944 N N . ASP A 1 243 ? -30.537 -7.261 5.709 1.00 91.38 243 ASP A N 1
ATOM 1945 C CA . ASP A 1 243 ? -31.029 -6.533 4.533 1.00 91.38 243 ASP A CA 1
ATOM 1946 C C . ASP A 1 243 ? -30.171 -5.297 4.187 1.00 91.38 243 ASP A C 1
ATOM 1948 O O . ASP A 1 243 ? -30.337 -4.704 3.124 1.00 91.38 243 ASP A O 1
ATOM 1952 N N . ALA A 1 244 ? -29.281 -4.868 5.089 1.00 86.31 244 ALA A N 1
ATOM 1953 C CA . ALA A 1 244 ? -28.320 -3.795 4.819 1.00 86.31 244 ALA A CA 1
ATOM 1954 C C . ALA A 1 244 ? -26.985 -4.284 4.248 1.00 86.31 244 ALA A C 1
ATOM 1956 O O . ALA A 1 244 ? -26.219 -3.457 3.745 1.00 86.31 244 ALA A O 1
ATOM 1957 N N . ASN A 1 245 ? -26.683 -5.571 4.418 1.00 77.31 245 ASN A N 1
ATOM 1958 C CA . ASN A 1 245 ? -25.400 -6.188 4.099 1.00 77.31 245 ASN A CA 1
ATOM 1959 C C . ASN A 1 245 ? -25.456 -6.855 2.722 1.00 77.31 245 ASN A C 1
ATOM 1961 O O . ASN A 1 245 ? -24.484 -6.679 1.958 1.00 77.31 245 ASN A O 1
#

Secondary structure (DSSP, 8-state):
--TTTTS---S--HHHHHHHHHHTGGGHHHHHHHHHHHHHHHHHHHHHHHHHHHIIIIIIHHT-HHHHHHHHHHHHHHHHHHHHHHHHHHHHHHHHHHHHHHHHHHHHHHHHHTS-HHHHHHS-HHHHHHIIIIIHHHHHHIIIIIIHHHHHHHHHHHHHHHHHHHH-HHHHHHHHHTHHHHHHHHHHHHHHHHHHHHHHHHHHHHHHHHHHHHHHTHHHHHHTT-HHHHHHHHHHHHHHHHHH-

Radius of gyration: 27.55 Å; Cα contacts (8 Å, |Δi|>4): 123; chains: 1; bounding box: 60×36×78 Å

pLDDT: mean 89.24, std 11.53, range [32.91, 98.12]

Foldseek 3Di:
DDPPVVPPPPPDDVVVVVVLVVLCVVVVVLLVVLLVLLLVLLVLVVVQVVLVVCCVVPCVVVVPVVVNVVSVVVNVVSVVSSVVSVVSSLVSLLVSLVVSLVVQLVVLVVVVVVDDPVVCVVPPPVNSVCCSPVVSVVSSCCRRPNPSVVSSVVSSVVVVLVVVCVVPVVVSVVVCVCVVVVVVCCVVVVVVVVVLVVQLVVLVVVLVVLCVCCVVCVVVCVVVVPPVVSVVVNVVSVVSNVVSD

Mean predicted aligned error: 7.95 Å

InterPro domains:
  IPR011527 ABC transporter type 1, transmembrane domain [PF00664] (33-242)
  IPR011527 ABC transporter type 1, transmembrane domain [PS50929] (32-245)
  IPR036640 ABC transporter type 1, transmembrane domain superfamily [G3DSA:1.20.1560.10] (3-245)
  IPR036640 ABC transporter type 1, transmembrane domain superfamily [SSF90123] (13-244)
  IPR039421 Type 1 protein exporter [PTHR43394] (15-236)